Protein AF-A0A0F6SGL2-F1 (afdb_monomer_lite)

Sequence (193 aa):
MRRGSGSGAFKVVRTYDPALDPDAIPQERWIQFIQERDVALLDGAVFPGEKTTVFHCRPLSQAERRDVRGRAEADRHERAFALCVTRVEHLADEHGGHSTWVRPSEGAKPRPLGDRELEVFSEDDIQHVGQVIVAASFCAPDRPLYVPLLATCRDAMTAAALASQRRRAARTTGSSSSPDASAAAREPAPESR

Structure (mmCIF, N/CA/C/O backbone):
data_AF-A0A0F6SGL2-F1
#
_entry.id   AF-A0A0F6SGL2-F1
#
loop_
_atom_site.group_PDB
_atom_site.id
_atom_site.type_symbol
_atom_site.label_atom_id
_atom_site.label_alt_id
_atom_site.label_comp_id
_atom_site.label_asym_id
_atom_site.label_entity_id
_atom_site.label_seq_id
_atom_site.pdbx_PDB_ins_code
_atom_site.Cartn_x
_atom_site.Cartn_y
_atom_site.Cartn_z
_atom_site.occupancy
_atom_site.B_iso_or_equiv
_atom_site.auth_seq_id
_atom_site.auth_comp_id
_atom_site.auth_asym_id
_atom_site.auth_atom_id
_atom_site.pdbx_PDB_model_num
ATOM 1 N N . MET A 1 1 ? -11.856 -1.781 -8.684 1.00 54.88 1 MET A N 1
ATOM 2 C CA . MET A 1 1 ? -12.044 -2.593 -7.449 1.00 54.88 1 MET A CA 1
ATOM 3 C C . MET A 1 1 ? -13.517 -2.958 -7.189 1.00 54.88 1 MET A C 1
ATOM 5 O O . MET A 1 1 ? -14.218 -2.272 -6.446 1.00 54.88 1 MET A O 1
ATOM 9 N N . ARG A 1 2 ? -14.026 -4.039 -7.798 1.00 49.78 2 ARG A N 1
ATOM 10 C CA . ARG A 1 2 ? -15.385 -4.532 -7.505 1.00 49.78 2 ARG A CA 1
ATOM 11 C C . ARG A 1 2 ? -15.404 -5.147 -6.104 1.00 49.78 2 ARG A C 1
ATOM 13 O O . ARG A 1 2 ? -14.801 -6.192 -5.884 1.00 49.78 2 ARG A O 1
ATOM 20 N N . ARG A 1 3 ? -16.073 -4.502 -5.144 1.00 52.97 3 ARG A N 1
ATOM 21 C CA . ARG A 1 3 ? -16.263 -5.078 -3.806 1.00 52.97 3 ARG A CA 1
ATOM 22 C C . ARG A 1 3 ? -17.244 -6.241 -3.905 1.00 52.97 3 ARG A C 1
ATOM 24 O O . ARG A 1 3 ? -18.451 -6.024 -3.948 1.00 52.97 3 ARG A O 1
ATOM 31 N N . GLY A 1 4 ? -16.724 -7.466 -3.942 1.00 45.38 4 GLY A N 1
ATOM 32 C CA . GLY A 1 4 ? -17.524 -8.651 -3.651 1.00 45.38 4 GLY A CA 1
ATOM 33 C C . GLY A 1 4 ? -18.157 -8.490 -2.269 1.00 45.38 4 GLY A C 1
ATOM 34 O O . GLY A 1 4 ? -17.488 -8.099 -1.310 1.00 45.38 4 GLY A O 1
ATOM 35 N N . SER A 1 5 ? -19.464 -8.713 -2.177 1.00 45.91 5 SER A N 1
ATOM 36 C CA . SER A 1 5 ? -20.229 -8.658 -0.934 1.00 45.91 5 SER A CA 1
ATOM 37 C C . SER A 1 5 ? -19.779 -9.786 0.000 1.00 45.91 5 SER A C 1
ATOM 39 O O . SER A 1 5 ? -20.318 -10.886 -0.032 1.00 45.91 5 SER A O 1
ATOM 41 N N . GLY A 1 6 ? -18.751 -9.534 0.802 1.00 47.72 6 GLY A N 1
ATOM 42 C CA . GLY A 1 6 ? -18.248 -10.485 1.789 1.00 47.72 6 GLY A CA 1
ATOM 43 C C . GLY A 1 6 ? -16.751 -10.311 1.994 1.00 47.72 6 GLY A C 1
ATOM 44 O O . GLY A 1 6 ? -15.990 -10.280 1.038 1.00 47.72 6 GLY A O 1
ATOM 45 N N . SER A 1 7 ? -16.326 -10.172 3.249 1.00 54.84 7 SER A N 1
ATOM 46 C CA . SER A 1 7 ? -14.943 -9.961 3.718 1.00 54.84 7 SER A CA 1
ATOM 47 C C . SER A 1 7 ? -14.339 -8.558 3.544 1.00 54.84 7 SER A C 1
ATOM 49 O O . SER A 1 7 ? -13.671 -8.092 4.463 1.00 54.84 7 SER A O 1
ATOM 51 N N . GLY A 1 8 ? -14.576 -7.835 2.447 1.00 78.12 8 GLY A N 1
ATOM 52 C CA . GLY A 1 8 ? -14.033 -6.477 2.263 1.00 78.12 8 GLY A CA 1
ATOM 53 C C . GLY A 1 8 ? -12.498 -6.379 2.213 1.00 78.12 8 GLY A C 1
ATOM 54 O O . GLY A 1 8 ? -11.988 -5.280 2.018 1.00 78.12 8 GLY A O 1
ATOM 55 N N . ALA A 1 9 ? -11.765 -7.484 2.372 1.00 90.88 9 ALA A N 1
ATOM 56 C CA . ALA A 1 9 ? -10.316 -7.532 2.253 1.00 90.88 9 ALA A CA 1
ATOM 57 C C . ALA A 1 9 ? -9.857 -7.255 0.815 1.00 90.88 9 ALA A C 1
ATOM 59 O O . ALA A 1 9 ? -10.591 -7.485 -0.147 1.00 90.88 9 ALA A O 1
ATOM 60 N N . PHE A 1 10 ? -8.634 -6.754 0.674 1.00 93.69 10 PHE A N 1
ATOM 61 C CA . PHE A 1 10 ? -8.046 -6.413 -0.614 1.00 93.69 10 PHE A CA 1
ATOM 62 C C . PHE A 1 10 ? -6.530 -6.508 -0.602 1.00 93.69 10 PHE A C 1
ATOM 64 O O . PHE A 1 10 ? -5.908 -6.534 0.458 1.00 93.69 10 PHE A O 1
ATOM 71 N N . LYS A 1 11 ? -5.947 -6.579 -1.797 1.00 95.75 11 LYS A N 1
ATOM 72 C CA . LYS A 1 11 ? -4.503 -6.662 -1.997 1.00 95.75 11 LYS A CA 1
ATOM 73 C C . LYS A 1 11 ? -3.960 -5.311 -2.442 1.00 95.75 11 LYS A C 1
ATOM 75 O O . LYS A 1 11 ? -4.633 -4.590 -3.174 1.00 95.75 11 LYS A O 1
ATOM 80 N N . VAL A 1 12 ? -2.750 -4.990 -2.009 1.00 96.38 12 VAL A N 1
ATOM 81 C CA . VAL A 1 12 ? -2.012 -3.797 -2.420 1.00 96.38 12 VAL A CA 1
ATOM 82 C C . VAL A 1 12 ? -0.604 -4.218 -2.815 1.00 96.38 12 VAL A C 1
ATOM 84 O O . VAL A 1 12 ? 0.044 -4.964 -2.089 1.00 96.38 12 VAL A O 1
ATOM 87 N N . VAL A 1 13 ? -0.140 -3.722 -3.957 1.00 95.75 13 VAL A N 1
ATOM 88 C CA . VAL A 1 13 ? 1.265 -3.757 -4.380 1.00 95.75 13 VAL A CA 1
ATOM 89 C C . VAL A 1 13 ? 1.706 -2.308 -4.540 1.00 95.75 13 VAL A C 1
ATOM 91 O O . VAL A 1 13 ? 0.918 -1.463 -4.988 1.00 95.75 13 VAL A O 1
ATOM 94 N N . ARG A 1 14 ? 2.942 -1.990 -4.152 1.00 93.44 14 ARG A N 1
ATOM 95 C CA . ARG A 1 14 ? 3.477 -0.641 -4.355 1.00 93.44 14 ARG A CA 1
ATOM 96 C C . ARG A 1 14 ? 3.567 -0.343 -5.850 1.00 93.44 14 ARG A C 1
ATOM 98 O O . ARG A 1 14 ? 4.075 -1.143 -6.622 1.00 93.44 14 ARG A O 1
ATOM 105 N N . THR A 1 15 ? 3.165 0.862 -6.250 1.00 90.19 15 THR A N 1
ATOM 106 C CA . THR A 1 15 ? 3.364 1.383 -7.620 1.00 90.19 15 THR A CA 1
ATOM 107 C C . THR A 1 15 ? 4.829 1.392 -8.066 1.00 90.19 15 THR A C 1
ATOM 109 O O . THR A 1 15 ? 5.100 1.545 -9.240 1.00 90.19 15 THR A O 1
ATOM 112 N N . TYR A 1 16 ? 5.786 1.275 -7.157 1.00 86.44 16 TYR A N 1
ATOM 113 C CA . TYR A 1 16 ? 7.218 1.256 -7.458 1.00 86.44 16 TYR A CA 1
ATOM 114 C C . TYR A 1 16 ? 7.881 0.066 -6.763 1.00 86.44 16 TYR A C 1
ATOM 116 O O . TYR A 1 16 ? 9.004 0.164 -6.278 1.00 86.44 16 TYR A O 1
ATOM 124 N N . ASP A 1 17 ? 7.152 -1.048 -6.657 1.00 91.81 17 ASP A N 1
ATOM 125 C CA . ASP A 1 17 ? 7.733 -2.286 -6.159 1.00 91.81 17 ASP A CA 1
ATOM 126 C C . ASP A 1 17 ? 8.954 -2.663 -7.025 1.00 91.81 17 ASP A C 1
ATOM 128 O O . ASP A 1 17 ? 8.841 -2.668 -8.253 1.00 91.81 17 ASP A O 1
ATOM 132 N N . PRO A 1 18 ? 10.123 -2.934 -6.417 1.00 89.19 18 PRO A N 1
ATOM 133 C CA . PRO A 1 18 ? 11.367 -3.155 -7.154 1.00 89.19 18 PRO A CA 1
ATOM 134 C C . PRO A 1 18 ? 11.331 -4.399 -8.051 1.00 89.19 18 PRO A C 1
ATOM 136 O O . PRO A 1 18 ? 12.114 -4.479 -8.996 1.00 89.19 18 PRO A O 1
ATOM 139 N N . ALA A 1 19 ? 10.422 -5.344 -7.792 1.00 91.81 19 ALA A N 1
ATOM 140 C CA . ALA A 1 19 ? 10.237 -6.523 -8.627 1.00 91.81 19 ALA A CA 1
ATOM 141 C C . ALA A 1 19 ? 9.479 -6.217 -9.929 1.00 91.81 19 ALA A C 1
ATOM 143 O O . ALA A 1 19 ? 9.498 -7.038 -10.845 1.00 91.81 19 ALA A O 1
ATOM 144 N N . LEU A 1 20 ? 8.796 -5.069 -10.031 1.00 92.50 20 LEU A N 1
ATOM 145 C CA . LEU A 1 20 ? 8.048 -4.698 -11.230 1.00 92.50 20 LEU A CA 1
ATOM 146 C C . LEU A 1 20 ? 8.979 -4.210 -12.337 1.00 92.50 20 LEU A C 1
ATOM 148 O O . LEU A 1 20 ? 9.811 -3.327 -12.129 1.00 92.50 20 LEU A O 1
ATOM 152 N N . ASP A 1 21 ? 8.765 -4.734 -13.540 1.00 91.31 21 ASP A N 1
ATOM 153 C CA . ASP A 1 21 ? 9.348 -4.209 -14.764 1.00 91.31 21 ASP A CA 1
ATOM 154 C C . ASP A 1 21 ? 8.388 -3.170 -15.375 1.00 91.31 21 ASP A C 1
ATOM 156 O O . ASP A 1 21 ? 7.405 -3.547 -16.022 1.00 91.31 21 ASP A O 1
ATOM 160 N N . PRO A 1 22 ? 8.630 -1.856 -15.189 1.00 85.00 22 PRO A N 1
ATOM 161 C CA . PRO A 1 22 ? 7.737 -0.827 -15.712 1.00 85.00 22 PRO A CA 1
ATOM 162 C C . PRO A 1 22 ? 7.699 -0.811 -17.244 1.00 85.00 22 PRO A C 1
ATOM 164 O O . PRO A 1 22 ? 6.713 -0.355 -17.815 1.00 85.00 22 PRO A O 1
ATOM 167 N N . ASP A 1 23 ? 8.738 -1.323 -17.915 1.00 86.56 23 ASP A N 1
ATOM 168 C CA . ASP A 1 23 ? 8.782 -1.399 -19.376 1.00 86.56 23 ASP A CA 1
ATOM 169 C C . ASP A 1 23 ? 7.913 -2.544 -19.921 1.00 86.56 23 ASP A C 1
ATOM 171 O O . ASP A 1 23 ? 7.523 -2.522 -21.090 1.00 86.56 23 ASP A O 1
ATOM 175 N N . ALA A 1 24 ? 7.585 -3.529 -19.080 1.00 89.81 24 ALA A N 1
ATOM 176 C CA . ALA A 1 24 ? 6.708 -4.643 -19.424 1.00 89.81 24 ALA A CA 1
ATOM 177 C C . ALA A 1 24 ? 5.212 -4.308 -19.263 1.00 89.81 24 ALA A C 1
ATOM 179 O O . ALA A 1 24 ? 4.362 -5.106 -19.668 1.00 89.81 24 ALA A O 1
ATOM 180 N N . ILE A 1 25 ? 4.867 -3.147 -18.690 1.00 90.06 25 ILE A N 1
ATOM 181 C CA . ILE A 1 25 ? 3.476 -2.740 -18.449 1.00 90.06 25 ILE A CA 1
ATOM 182 C C . ILE A 1 25 ? 3.051 -1.712 -19.499 1.00 90.06 25 ILE A C 1
ATOM 184 O O . ILE A 1 25 ? 3.550 -0.586 -19.484 1.00 90.06 25 ILE A O 1
ATOM 188 N N . PRO A 1 26 ? 2.081 -2.035 -20.376 1.00 92.31 26 PRO A N 1
ATOM 189 C CA . PRO A 1 26 ? 1.481 -1.040 -21.257 1.00 92.31 26 PRO A CA 1
ATOM 190 C C . PRO A 1 26 ? 0.936 0.149 -20.460 1.00 92.31 26 PRO A C 1
ATOM 192 O O . PRO A 1 26 ? 0.344 -0.032 -19.392 1.00 92.31 26 PRO A O 1
ATOM 195 N N . GLN A 1 27 ? 1.095 1.365 -20.985 1.00 88.69 27 GLN A N 1
ATOM 196 C CA . GLN A 1 27 ? 0.721 2.594 -20.280 1.00 88.69 27 GLN A CA 1
ATOM 197 C C . GLN A 1 27 ? -0.752 2.590 -19.842 1.00 88.69 27 GLN A C 1
ATOM 199 O O . GLN A 1 27 ? -1.073 3.029 -18.738 1.00 88.69 27 GLN A O 1
ATOM 204 N N . GLU A 1 28 ? -1.650 2.054 -20.667 1.00 92.75 28 GLU A N 1
ATOM 205 C CA . GLU A 1 28 ? -3.078 1.939 -20.368 1.00 92.75 28 GLU A CA 1
ATOM 206 C C . GLU A 1 28 ? -3.320 1.021 -19.166 1.00 92.75 28 GLU A C 1
ATOM 208 O O . GLU A 1 28 ? -4.084 1.364 -18.261 1.00 92.75 28 GLU A O 1
ATOM 213 N N . ARG A 1 29 ? -2.613 -0.116 -19.115 1.00 92.75 29 ARG A N 1
ATOM 214 C CA . ARG A 1 29 ? -2.687 -1.081 -18.009 1.00 92.75 29 ARG A CA 1
ATOM 215 C C . ARG A 1 29 ? -2.110 -0.485 -16.726 1.00 92.75 29 ARG A C 1
ATOM 217 O O . ARG A 1 29 ? -2.660 -0.710 -15.652 1.00 92.75 29 ARG A O 1
ATOM 224 N N . TRP A 1 30 ? -1.062 0.330 -16.835 1.00 89.88 30 TRP A N 1
ATOM 225 C CA . TRP A 1 30 ? -0.484 1.057 -15.704 1.00 89.88 30 TRP A CA 1
ATOM 226 C C . TRP A 1 30 ? -1.442 2.101 -15.124 1.00 89.88 30 TRP A C 1
ATOM 228 O O . TRP A 1 30 ? -1.655 2.152 -13.912 1.00 89.88 30 TRP A O 1
ATOM 238 N N . ILE A 1 31 ? -2.069 2.907 -15.985 1.00 88.94 31 ILE A N 1
ATOM 239 C CA . ILE A 1 31 ? -3.091 3.882 -15.578 1.00 88.94 31 ILE A CA 1
ATOM 240 C C . ILE A 1 31 ? -4.251 3.159 -14.891 1.00 88.94 31 ILE A C 1
ATOM 242 O O . ILE A 1 31 ? -4.678 3.573 -13.810 1.00 88.94 31 ILE A O 1
ATOM 246 N N . GLN A 1 32 ? -4.717 2.052 -15.476 1.00 89.69 32 GLN A N 1
ATOM 247 C CA . GLN A 1 32 ? -5.782 1.244 -14.897 1.00 89.69 32 GLN A CA 1
ATOM 248 C C . GLN A 1 32 ? -5.372 0.664 -13.537 1.00 89.69 32 GLN A C 1
ATOM 250 O O . GLN A 1 32 ? -6.149 0.733 -12.588 1.00 89.69 32 GLN A O 1
ATOM 255 N N . PHE A 1 33 ? -4.138 0.175 -13.392 1.00 90.81 33 PHE A N 1
ATOM 256 C CA . PHE A 1 33 ? -3.617 -0.294 -12.110 1.00 90.81 33 PHE A CA 1
ATOM 257 C C . PHE A 1 33 ? -3.616 0.814 -11.051 1.00 90.81 33 PHE A C 1
ATOM 259 O O . PHE A 1 33 ? -4.087 0.593 -9.938 1.00 90.81 33 PHE A O 1
ATOM 266 N N . ILE A 1 34 ? -3.151 2.021 -11.378 1.00 87.38 34 ILE A N 1
ATOM 267 C CA . ILE A 1 34 ? -3.129 3.145 -10.428 1.00 87.38 34 ILE A CA 1
ATOM 268 C C . ILE A 1 34 ? -4.547 3.519 -9.969 1.00 87.38 34 ILE A C 1
ATOM 270 O O . ILE A 1 34 ? -4.754 3.801 -8.786 1.00 87.38 34 ILE A O 1
ATOM 274 N N . GLN A 1 35 ? -5.515 3.509 -10.889 1.00 84.81 35 GLN A N 1
ATOM 275 C CA . GLN A 1 35 ? -6.909 3.878 -10.624 1.00 84.81 35 GLN A CA 1
ATOM 276 C C . GLN A 1 35 ? -7.682 2.786 -9.8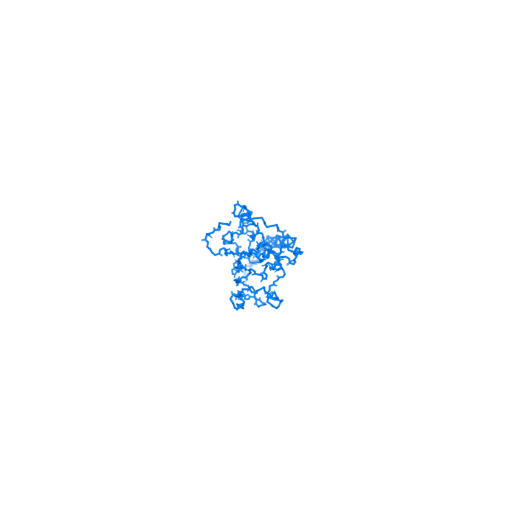77 1.00 84.81 35 GLN A C 1
ATOM 278 O O . GLN A 1 35 ? -8.469 3.064 -8.976 1.00 84.81 35 GLN A O 1
ATOM 283 N N . GLU A 1 36 ? -7.490 1.526 -10.254 1.00 87.06 36 GLU A N 1
ATOM 284 C CA . GLU A 1 36 ? -8.284 0.422 -9.722 1.00 87.06 36 GLU A CA 1
ATOM 285 C C . GLU A 1 36 ? -7.621 -0.303 -8.559 1.00 87.06 36 GLU A C 1
ATOM 287 O O . GLU A 1 36 ? -8.321 -0.986 -7.805 1.00 87.06 36 GLU A O 1
ATOM 292 N N . ARG A 1 37 ? -6.296 -0.159 -8.429 1.00 89.31 37 ARG A N 1
ATOM 293 C CA . ARG A 1 37 ? -5.426 -0.904 -7.509 1.00 89.31 37 ARG A CA 1
ATOM 294 C C . ARG A 1 37 ? -5.633 -2.416 -7.594 1.00 89.31 37 ARG A C 1
ATOM 296 O O . ARG A 1 37 ? -5.501 -3.125 -6.600 1.00 89.31 37 ARG A O 1
ATOM 303 N N . ASP A 1 38 ? -5.964 -2.905 -8.787 1.00 90.88 38 ASP A N 1
ATOM 304 C CA . ASP A 1 38 ? -6.129 -4.329 -9.051 1.00 90.88 38 ASP A CA 1
ATOM 305 C C . ASP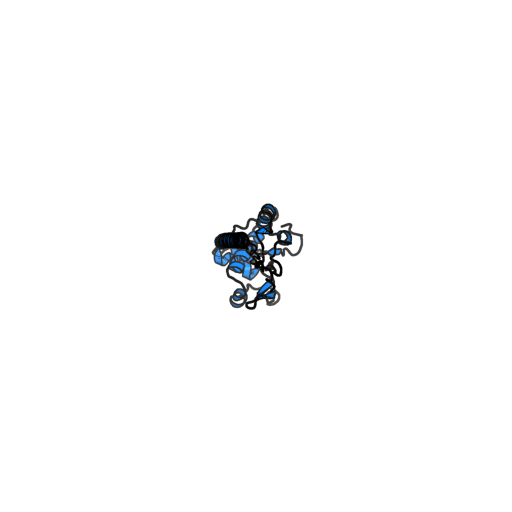 A 1 38 ? -4.776 -4.966 -9.372 1.00 90.88 38 ASP A C 1
ATOM 307 O O . ASP A 1 38 ? -4.182 -4.714 -10.417 1.00 90.88 38 ASP A O 1
ATOM 311 N N . VAL A 1 39 ? -4.292 -5.804 -8.458 1.00 93.00 39 VAL A N 1
ATOM 312 C CA . VAL A 1 39 ? -2.990 -6.470 -8.575 1.00 93.00 39 VAL A CA 1
ATOM 313 C C . VAL A 1 39 ? -2.913 -7.435 -9.762 1.00 93.00 39 VAL A C 1
ATOM 315 O O . VAL A 1 39 ? -1.819 -7.654 -10.266 1.00 93.00 39 VAL A O 1
ATOM 318 N N . ALA A 1 40 ? -4.042 -7.949 -10.269 1.00 92.62 40 ALA A N 1
ATOM 319 C CA . ALA A 1 40 ? -4.056 -8.798 -11.467 1.00 92.62 40 ALA A CA 1
ATOM 320 C C . ALA A 1 40 ? -3.614 -8.032 -12.731 1.00 92.62 40 ALA A C 1
ATOM 322 O O . ALA A 1 40 ? -3.152 -8.604 -13.721 1.00 92.62 40 ALA A O 1
ATOM 323 N N . LEU A 1 41 ? -3.688 -6.696 -12.709 1.00 91.31 41 LEU A N 1
ATOM 324 C CA . LEU A 1 41 ? -3.164 -5.852 -13.783 1.00 91.31 41 LEU A CA 1
ATOM 325 C C . LEU A 1 41 ? -1.628 -5.811 -13.815 1.00 91.31 41 LEU A C 1
ATOM 327 O O . LEU A 1 41 ? -1.073 -5.239 -14.746 1.00 91.31 41 LEU A O 1
ATOM 331 N N . LEU A 1 42 ? -0.942 -6.432 -12.856 1.00 93.00 42 LEU A N 1
ATOM 332 C CA . LEU A 1 42 ? 0.517 -6.548 -12.837 1.00 93.00 42 LEU A CA 1
ATOM 333 C C . LEU A 1 42 ? 1.011 -7.925 -13.308 1.00 93.00 42 LEU A C 1
ATOM 335 O O . LEU A 1 42 ? 2.217 -8.134 -13.430 1.00 93.00 42 LEU A O 1
ATOM 339 N N . ASP A 1 43 ? 0.105 -8.859 -13.615 1.00 89.50 43 ASP A N 1
ATOM 340 C CA . ASP A 1 43 ? 0.476 -10.200 -14.069 1.00 89.50 43 ASP A CA 1
ATOM 341 C C . ASP A 1 43 ? 1.333 -10.136 -15.342 1.00 89.50 43 ASP A C 1
ATOM 343 O O . ASP A 1 43 ? 0.934 -9.532 -16.349 1.00 89.50 43 ASP A O 1
ATOM 347 N N . GLY A 1 44 ? 2.501 -10.783 -15.284 1.00 88.50 44 GLY A N 1
ATOM 348 C CA . GLY A 1 44 ? 3.488 -10.834 -16.367 1.00 88.50 44 GLY A CA 1
ATOM 349 C C . GLY A 1 44 ? 4.453 -9.646 -16.423 1.00 88.50 44 GLY A C 1
ATOM 350 O O . GLY A 1 44 ? 5.337 -9.646 -17.272 1.00 88.50 44 GLY A O 1
ATOM 351 N N . ALA A 1 45 ? 4.318 -8.667 -15.527 1.00 91.88 45 ALA A N 1
ATOM 352 C CA . ALA A 1 45 ? 5.160 -7.474 -15.485 1.00 91.88 45 ALA A CA 1
ATOM 353 C C . ALA A 1 45 ? 6.170 -7.467 -14.331 1.00 91.88 45 ALA A C 1
ATOM 355 O O . ALA A 1 45 ? 6.504 -6.425 -13.771 1.00 91.88 45 ALA A O 1
ATOM 356 N N . VAL A 1 46 ? 6.623 -8.654 -13.946 1.00 92.81 46 VAL A N 1
ATOM 357 C CA . VAL A 1 46 ? 7.605 -8.861 -12.883 1.00 92.81 46 VAL A CA 1
ATOM 358 C C . VAL A 1 46 ? 8.917 -9.279 -13.537 1.00 92.81 46 VAL A C 1
ATOM 360 O O . VAL A 1 46 ? 8.901 -10.076 -14.480 1.00 92.81 46 VAL A O 1
ATOM 363 N N . PHE A 1 47 ? 10.047 -8.752 -13.063 1.00 89.38 47 PHE A N 1
ATOM 364 C CA . PHE A 1 47 ? 11.360 -9.176 -13.545 1.00 89.38 47 PHE A CA 1
ATOM 365 C C . PHE A 1 47 ? 11.533 -10.701 -13.384 1.00 89.38 47 PHE A C 1
ATOM 367 O O . PHE A 1 47 ? 11.051 -11.281 -12.407 1.00 89.38 47 PHE A O 1
ATOM 374 N N . PRO A 1 48 ? 12.215 -11.389 -14.321 1.00 90.31 48 PRO A N 1
ATOM 375 C CA . PRO A 1 48 ? 12.399 -12.834 -14.233 1.00 90.31 48 PRO A CA 1
ATOM 376 C C . PRO A 1 48 ? 13.061 -13.262 -12.917 1.00 90.31 48 PRO A C 1
ATOM 378 O O . PRO A 1 48 ? 14.165 -12.823 -12.609 1.00 90.31 48 PRO A O 1
ATOM 381 N N . GLY A 1 49 ? 12.399 -14.151 -12.171 1.00 89.75 49 GLY A N 1
ATOM 382 C CA . GLY A 1 49 ? 12.883 -14.666 -10.883 1.00 89.75 49 GLY A CA 1
ATOM 383 C C . GLY A 1 49 ? 12.463 -13.846 -9.659 1.00 89.75 49 GLY A C 1
ATOM 384 O O . GLY A 1 49 ? 12.556 -14.359 -8.547 1.00 89.75 49 GLY A O 1
ATOM 385 N N . GLU A 1 50 ? 11.937 -12.638 -9.858 1.00 92.19 50 GLU A N 1
ATOM 386 C CA . GLU A 1 50 ? 11.496 -11.753 -8.780 1.00 92.19 50 GLU A CA 1
ATOM 387 C C . GLU A 1 50 ? 10.041 -12.018 -8.367 1.00 92.19 50 GLU A C 1
ATOM 389 O O . GLU A 1 50 ? 9.260 -12.660 -9.080 1.00 92.19 50 GLU A O 1
ATOM 394 N N . LYS A 1 51 ? 9.658 -11.506 -7.192 1.00 93.38 51 LYS A N 1
ATOM 395 C CA . LYS A 1 51 ? 8.278 -11.542 -6.691 1.00 93.38 51 LYS A CA 1
ATOM 396 C C . LYS A 1 51 ? 7.902 -10.207 -6.066 1.00 93.38 51 LYS A C 1
ATOM 398 O O . LYS A 1 51 ? 8.599 -9.714 -5.187 1.00 93.38 51 LYS A O 1
ATOM 403 N N . THR A 1 52 ? 6.766 -9.653 -6.482 1.00 95.38 52 THR A N 1
ATOM 404 C CA . THR A 1 52 ? 6.231 -8.408 -5.914 1.00 95.38 52 THR A CA 1
ATOM 405 C C . THR A 1 52 ? 5.789 -8.612 -4.476 1.00 95.38 52 THR A C 1
ATOM 407 O O . THR A 1 52 ? 5.124 -9.609 -4.182 1.00 95.38 52 THR A O 1
ATOM 410 N N . THR A 1 53 ? 6.055 -7.637 -3.610 1.00 96.62 53 THR A N 1
ATOM 411 C CA . THR A 1 53 ? 5.540 -7.663 -2.239 1.00 96.62 53 THR A CA 1
ATOM 412 C C . THR A 1 53 ? 4.039 -7.369 -2.254 1.00 96.62 53 THR A C 1
ATOM 414 O O . THR A 1 53 ? 3.601 -6.316 -2.725 1.00 96.62 53 THR A O 1
ATOM 417 N N . VAL A 1 54 ? 3.230 -8.299 -1.738 1.00 97.56 54 VAL A N 1
ATOM 418 C CA . VAL A 1 54 ? 1.762 -8.189 -1.749 1.00 97.56 54 VAL A CA 1
ATOM 419 C C . VAL A 1 54 ? 1.234 -8.009 -0.332 1.00 97.56 54 VAL A C 1
ATOM 421 O O . VAL A 1 54 ? 1.287 -8.918 0.494 1.00 97.56 54 VAL A O 1
ATOM 424 N N . PHE A 1 55 ? 0.645 -6.849 -0.061 1.00 97.94 55 PHE A N 1
ATOM 425 C CA . PHE A 1 55 ? 0.024 -6.527 1.219 1.00 97.94 55 PHE A CA 1
ATOM 426 C C . PHE A 1 55 ? -1.453 -6.913 1.199 1.00 97.94 55 PHE A C 1
ATOM 428 O O . PHE A 1 55 ? -2.231 -6.420 0.383 1.00 97.94 55 PHE A O 1
ATOM 435 N N . HIS A 1 56 ? -1.859 -7.781 2.120 1.00 97.00 56 HIS A N 1
ATOM 436 C CA . HIS A 1 56 ? -3.253 -8.144 2.343 1.00 97.00 56 HIS A CA 1
ATOM 437 C C . HIS A 1 56 ? -3.841 -7.253 3.431 1.00 97.00 56 HIS A C 1
ATOM 439 O O . HIS A 1 56 ? -3.479 -7.331 4.613 1.00 97.00 56 HIS A O 1
ATOM 445 N N . CYS A 1 57 ? -4.793 -6.428 3.028 1.00 96.12 57 CYS A N 1
ATOM 446 C CA . CYS A 1 57 ? -5.368 -5.375 3.840 1.00 96.12 57 CYS A CA 1
ATOM 447 C C . CYS A 1 57 ? -6.871 -5.581 4.024 1.00 96.12 57 CYS A C 1
ATOM 449 O O . CYS A 1 57 ? -7.537 -6.273 3.254 1.00 96.12 57 CYS A O 1
ATOM 451 N N . ARG A 1 58 ? -7.425 -4.913 5.031 1.00 94.62 58 ARG A N 1
ATOM 452 C CA . ARG A 1 58 ? -8.870 -4.718 5.196 1.00 94.62 58 ARG A CA 1
ATOM 453 C C . ARG A 1 58 ? -9.198 -3.226 5.269 1.00 94.62 58 ARG A C 1
ATOM 455 O O . ARG A 1 58 ? -8.321 -2.426 5.579 1.00 94.62 58 ARG A O 1
ATOM 462 N N . PRO A 1 59 ? -10.447 -2.816 5.022 1.00 94.00 59 PRO A N 1
ATOM 463 C CA . PRO A 1 59 ? -10.866 -1.448 5.265 1.00 94.00 59 PRO A CA 1
ATOM 464 C C . PRO A 1 59 ? -10.899 -1.147 6.767 1.00 94.00 59 PRO A C 1
ATOM 466 O O . PRO A 1 59 ? -11.157 -2.023 7.601 1.00 94.00 59 PRO A O 1
ATOM 469 N N . LEU A 1 60 ? -10.722 0.132 7.09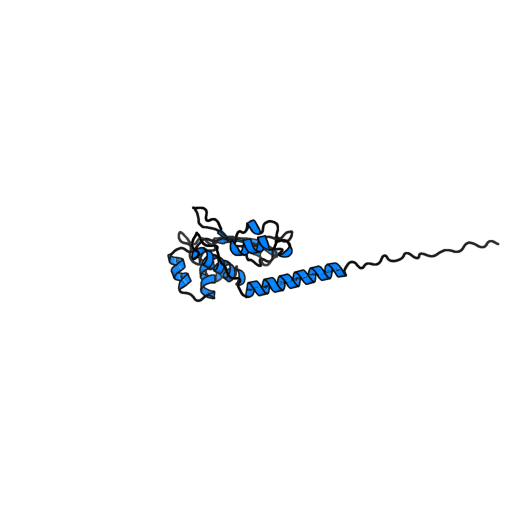2 1.00 94.56 60 LEU A N 1
ATOM 470 C CA . LEU A 1 60 ? -10.948 0.670 8.428 1.00 94.56 60 LEU A CA 1
ATOM 471 C C . LEU A 1 60 ? -12.436 0.549 8.784 1.00 94.56 60 LEU A C 1
ATOM 473 O O . LEU A 1 60 ? -13.320 0.972 8.020 1.00 94.56 60 LEU A O 1
ATOM 477 N N . SER A 1 61 ? -12.705 0.033 9.980 1.00 93.50 61 SER A N 1
ATOM 478 C CA . SER A 1 61 ? -14.010 0.093 10.638 1.00 93.50 61 SER A CA 1
ATOM 479 C C . SER A 1 61 ? -14.400 1.538 10.965 1.00 93.50 61 SER A C 1
ATOM 481 O O . SER A 1 61 ? -13.585 2.459 10.908 1.00 93.50 61 SER A O 1
ATOM 483 N N . GLN A 1 62 ? -15.657 1.767 11.348 1.00 93.25 62 GLN A N 1
ATOM 484 C CA . GLN A 1 62 ? -16.124 3.116 11.677 1.00 93.25 62 GLN A CA 1
ATOM 485 C C . GLN A 1 62 ? -15.353 3.746 12.851 1.00 93.25 62 GLN A C 1
ATOM 487 O O . GLN A 1 62 ? -15.056 4.939 12.805 1.00 93.25 62 GLN A O 1
ATOM 492 N N . ALA A 1 63 ? -15.020 2.963 13.882 1.00 93.06 63 ALA A N 1
ATOM 493 C CA . ALA A 1 63 ? -14.245 3.443 15.026 1.00 93.06 63 ALA A CA 1
ATOM 494 C C . ALA A 1 63 ? -12.811 3.812 14.614 1.00 93.06 63 ALA A C 1
ATOM 496 O O . ALA A 1 63 ? -12.338 4.902 14.923 1.00 93.06 63 ALA A O 1
ATOM 497 N N . GLU A 1 64 ? -12.162 2.956 13.826 1.00 95.62 64 GLU A N 1
ATOM 498 C CA . GLU A 1 64 ? -10.807 3.190 13.315 1.00 95.62 64 GLU A CA 1
ATOM 499 C C . GLU A 1 64 ? -10.745 4.397 12.372 1.00 95.62 64 GLU A C 1
ATOM 501 O O . GLU A 1 64 ? -9.808 5.186 12.434 1.00 95.62 64 GLU A O 1
ATOM 506 N N . ARG A 1 65 ? -11.777 4.617 11.546 1.00 95.62 65 ARG A N 1
ATOM 507 C CA . ARG A 1 65 ? -11.878 5.827 10.711 1.00 95.62 65 ARG A CA 1
ATOM 508 C C . ARG A 1 65 ? -11.894 7.107 11.543 1.00 95.62 65 ARG A C 1
ATOM 510 O O . ARG A 1 65 ? -11.363 8.116 11.086 1.00 95.62 65 ARG A O 1
ATOM 517 N N . ARG A 1 66 ? -12.520 7.096 12.726 1.00 95.38 66 ARG A N 1
ATOM 518 C CA . ARG A 1 66 ? -12.527 8.260 13.628 1.00 95.38 66 ARG A CA 1
ATOM 519 C C . ARG A 1 66 ? -11.132 8.517 14.202 1.00 95.38 66 ARG A C 1
ATOM 521 O O . ARG A 1 66 ? -10.702 9.663 14.173 1.00 95.38 66 ARG A O 1
ATOM 528 N N . ASP A 1 67 ? -10.429 7.467 14.635 1.00 94.69 67 ASP A N 1
ATOM 529 C CA . ASP A 1 67 ? -9.043 7.552 15.136 1.00 94.69 67 ASP A CA 1
ATOM 530 C C . ASP A 1 67 ? -8.083 8.083 14.059 1.00 94.69 67 ASP A C 1
ATOM 532 O O . ASP A 1 67 ? -7.357 9.047 14.277 1.00 94.69 67 ASP A O 1
ATOM 536 N N . VAL A 1 68 ? -8.148 7.529 12.847 1.00 96.06 68 VAL A N 1
ATOM 537 C CA . VAL A 1 68 ? -7.293 7.926 11.716 1.00 96.06 68 VAL A CA 1
ATOM 538 C C . VAL A 1 68 ? -7.572 9.367 11.254 1.00 96.06 68 VAL A C 1
ATOM 540 O O . VAL A 1 68 ? -6.644 10.105 10.928 1.00 96.06 68 VAL A O 1
ATOM 543 N N . ARG A 1 69 ? -8.835 9.821 11.248 1.00 94.12 69 ARG A N 1
ATOM 544 C CA . ARG A 1 69 ? -9.200 11.172 10.775 1.00 94.12 69 ARG A CA 1
ATOM 545 C C . ARG A 1 69 ? -8.626 12.296 11.644 1.00 94.12 69 ARG A C 1
ATOM 547 O O . ARG A 1 69 ? -8.350 13.364 11.110 1.00 94.12 69 ARG A O 1
ATOM 554 N N . GLY A 1 70 ? -8.460 12.066 12.946 1.00 89.25 70 GLY A N 1
ATOM 555 C CA . GLY A 1 70 ? -7.969 13.075 13.890 1.00 89.25 70 GLY A CA 1
ATOM 556 C C . GLY A 1 70 ? -6.467 13.364 13.807 1.00 89.25 70 GLY A C 1
ATOM 557 O O . GLY A 1 70 ? -5.985 14.204 14.559 1.00 89.25 70 GLY A O 1
ATOM 558 N N . ARG A 1 71 ? -5.727 12.670 12.934 1.00 92.50 71 ARG A N 1
ATOM 559 C CA . ARG A 1 71 ? -4.260 12.718 12.868 1.00 92.50 71 ARG A CA 1
ATOM 560 C C . ARG A 1 71 ? -3.739 13.573 11.714 1.00 92.50 71 ARG A C 1
ATOM 562 O O . ARG A 1 71 ? -4.436 13.767 10.706 1.00 92.50 71 ARG A O 1
ATOM 569 N N . ALA A 1 72 ? -2.495 14.035 11.872 1.00 91.81 72 ALA A N 1
ATOM 570 C CA . ALA A 1 72 ? -1.692 14.616 10.799 1.00 91.81 72 ALA A CA 1
ATOM 571 C C . ALA A 1 72 ? -1.508 13.608 9.650 1.00 91.81 72 ALA A C 1
ATOM 573 O O . ALA A 1 72 ? -1.730 12.414 9.827 1.00 91.81 72 ALA A O 1
ATOM 574 N N . GLU A 1 73 ? -1.157 14.079 8.453 1.00 83.06 73 GLU A N 1
ATOM 575 C CA . GLU A 1 73 ? -1.177 13.241 7.246 1.00 83.06 73 GLU A CA 1
ATOM 576 C C . GLU A 1 73 ? -0.210 12.047 7.304 1.00 83.06 73 GLU A C 1
ATOM 578 O O . GLU A 1 73 ? -0.633 10.929 7.017 1.00 83.06 73 GLU A O 1
ATOM 583 N N . ALA A 1 74 ? 1.038 12.249 7.736 1.00 81.44 74 ALA A N 1
ATOM 584 C CA . ALA A 1 74 ? 2.017 11.164 7.871 1.00 81.44 74 ALA A CA 1
ATOM 585 C C . ALA A 1 74 ? 1.565 10.119 8.911 1.00 81.44 74 ALA A C 1
ATOM 587 O O . ALA A 1 74 ? 1.438 8.931 8.600 1.00 81.44 74 ALA A O 1
ATOM 588 N N . ASP A 1 75 ? 1.185 10.582 10.105 1.00 94.31 75 ASP A N 1
ATOM 589 C CA . ASP A 1 75 ? 0.675 9.736 11.193 1.00 94.31 75 ASP A CA 1
ATOM 590 C C . ASP A 1 75 ? -0.612 8.996 10.805 1.00 94.31 75 ASP A C 1
ATOM 592 O O . ASP A 1 75 ? -0.924 7.923 11.322 1.00 94.31 75 ASP A O 1
ATOM 596 N N . ARG A 1 76 ? -1.416 9.579 9.909 1.00 95.69 76 ARG A N 1
ATOM 597 C CA . ARG A 1 76 ? -2.667 8.990 9.428 1.00 95.69 76 ARG A CA 1
ATOM 598 C C . ARG A 1 76 ? -2.404 7.726 8.618 1.00 95.69 76 ARG A C 1
ATOM 600 O O . ARG A 1 76 ? -3.129 6.746 8.802 1.00 95.69 76 ARG A O 1
ATOM 607 N N . HIS A 1 77 ? -1.431 7.758 7.709 1.00 96.31 77 HIS A N 1
ATOM 608 C CA . HIS A 1 77 ? -1.114 6.616 6.851 1.00 96.31 77 HIS A CA 1
ATOM 609 C C . HIS A 1 77 ? -0.475 5.492 7.655 1.00 96.31 77 HIS A C 1
ATOM 611 O O . HIS A 1 77 ? -0.956 4.360 7.585 1.00 96.31 77 HIS A O 1
ATOM 617 N N . GLU A 1 78 ? 0.499 5.821 8.501 1.00 97.00 78 GLU A N 1
ATOM 618 C CA . GLU A 1 78 ? 1.104 4.860 9.420 1.00 97.00 78 GLU A CA 1
ATOM 619 C C . GLU A 1 78 ? 0.050 4.215 10.322 1.00 97.00 78 GLU A C 1
ATOM 621 O O . GLU A 1 78 ? -0.049 2.989 10.407 1.00 97.00 78 GLU A O 1
ATOM 626 N N . ARG A 1 79 ? -0.844 5.019 10.913 1.00 96.94 79 ARG A N 1
ATOM 627 C CA . ARG A 1 79 ? -1.919 4.489 11.754 1.00 96.94 79 ARG A CA 1
ATOM 628 C C . ARG A 1 79 ? -2.852 3.556 10.988 1.00 96.94 79 ARG A C 1
ATOM 630 O O . ARG A 1 79 ? -3.277 2.532 11.526 1.00 96.94 79 ARG A O 1
ATOM 637 N N . ALA A 1 80 ? -3.199 3.897 9.749 1.00 97.25 80 ALA A N 1
ATOM 638 C CA . ALA A 1 80 ? -4.039 3.052 8.910 1.00 97.25 80 ALA A CA 1
ATOM 639 C C . ALA A 1 80 ? -3.342 1.727 8.562 1.00 97.25 80 ALA A C 1
ATOM 641 O O . ALA A 1 80 ? -3.972 0.671 8.669 1.00 97.25 80 ALA A O 1
ATOM 642 N N . PHE A 1 81 ? -2.053 1.776 8.217 1.00 97.62 81 PHE A N 1
ATOM 643 C CA . PHE A 1 81 ? -1.214 0.605 7.977 1.00 97.62 81 PHE A CA 1
ATOM 644 C C . PHE A 1 81 ? -1.197 -0.313 9.204 1.00 97.62 81 PHE A C 1
ATOM 646 O O . PHE A 1 81 ? -1.642 -1.464 9.131 1.00 97.62 81 PHE A O 1
ATOM 653 N N . ALA A 1 82 ? -0.818 0.246 10.357 1.00 96.88 82 ALA A N 1
ATOM 654 C CA . ALA A 1 82 ? -0.734 -0.453 11.630 1.00 96.88 82 ALA A CA 1
ATOM 655 C C . ALA A 1 82 ? -2.062 -1.103 12.029 1.00 96.88 82 ALA A C 1
ATOM 657 O O . ALA A 1 82 ? -2.067 -2.138 12.682 1.00 96.88 82 ALA A O 1
ATOM 658 N N . LEU A 1 83 ? -3.213 -0.543 11.647 1.00 95.69 83 LEU A N 1
ATOM 659 C CA . LEU A 1 83 ? -4.533 -1.106 11.952 1.00 95.69 83 LEU A CA 1
ATOM 660 C C . LEU A 1 83 ? -4.986 -2.191 10.970 1.00 95.69 83 LEU A C 1
ATOM 662 O O . LEU A 1 83 ? -5.694 -3.117 11.374 1.00 95.69 83 LEU A O 1
ATOM 666 N N . CYS A 1 84 ? -4.601 -2.122 9.698 1.00 96.19 84 CYS A N 1
ATOM 667 C CA . CYS A 1 84 ? -5.327 -2.829 8.637 1.00 96.19 84 CYS A CA 1
ATOM 668 C C . CYS A 1 84 ? -4.528 -3.859 7.842 1.00 96.19 84 CYS A C 1
ATOM 670 O O . CYS A 1 84 ? -5.160 -4.690 7.186 1.00 96.19 84 CYS A O 1
ATOM 672 N N . VAL A 1 85 ? -3.195 -3.861 7.904 1.00 96.94 85 VAL A N 1
ATOM 673 C CA . VAL A 1 85 ? -2.399 -4.927 7.277 1.00 96.94 85 VAL A CA 1
ATOM 674 C C . VAL A 1 85 ? -2.553 -6.216 8.084 1.00 96.94 85 VAL A C 1
ATOM 676 O O . VAL A 1 85 ? -2.469 -6.216 9.312 1.00 96.94 85 VAL A O 1
ATOM 679 N N . THR A 1 86 ? -2.854 -7.319 7.404 1.00 95.62 86 THR A N 1
ATOM 680 C CA . THR A 1 86 ? -3.148 -8.621 8.035 1.00 95.62 86 THR A CA 1
ATOM 681 C C . THR A 1 86 ? -2.139 -9.699 7.668 1.00 95.62 86 THR A C 1
ATOM 683 O O . THR A 1 86 ? -1.874 -10.596 8.466 1.00 95.62 86 THR A O 1
ATOM 686 N N . ARG A 1 87 ? -1.569 -9.606 6.469 1.00 96.50 87 ARG A N 1
ATOM 687 C CA . ARG A 1 87 ? -0.575 -10.529 5.929 1.00 96.50 87 ARG A CA 1
ATOM 688 C C . ARG A 1 87 ? 0.205 -9.813 4.836 1.00 96.50 87 ARG A C 1
ATOM 690 O O . ARG A 1 87 ? -0.365 -8.980 4.135 1.00 96.50 87 ARG A O 1
ATOM 697 N N . VAL A 1 88 ? 1.474 -10.152 4.682 1.00 97.69 88 VAL A N 1
ATOM 698 C CA . VAL A 1 88 ? 2.319 -9.692 3.583 1.00 97.69 88 VAL A CA 1
ATOM 699 C C . VAL A 1 88 ? 2.987 -10.908 2.961 1.00 97.69 88 VAL A C 1
ATOM 701 O O . VAL A 1 88 ? 3.604 -11.710 3.659 1.00 97.69 88 VAL A O 1
ATOM 704 N N . GLU A 1 89 ? 2.803 -11.079 1.659 1.00 97.56 89 GLU A N 1
ATOM 705 C CA . GLU A 1 89 ? 3.441 -12.134 0.877 1.00 97.56 89 GLU A CA 1
ATOM 706 C C . GLU A 1 89 ? 4.668 -11.575 0.164 1.00 97.56 89 GLU A C 1
ATOM 708 O O . GLU A 1 89 ? 4.666 -10.425 -0.278 1.00 97.56 89 GLU A O 1
ATOM 713 N N . HIS A 1 90 ? 5.690 -12.419 0.026 1.00 96.31 90 HIS A N 1
ATOM 714 C CA . HIS A 1 90 ? 6.929 -12.112 -0.691 1.00 96.31 90 HIS A CA 1
ATOM 715 C C . HIS A 1 90 ? 7.716 -10.922 -0.133 1.00 96.31 90 HIS A C 1
ATOM 717 O O . HIS A 1 90 ? 8.450 -10.271 -0.873 1.00 96.31 90 HIS A O 1
ATOM 723 N N . LEU A 1 91 ? 7.599 -10.673 1.172 1.00 95.75 91 LEU A N 1
ATOM 724 C CA . LEU A 1 91 ? 8.374 -9.644 1.850 1.00 95.75 91 LEU A CA 1
ATOM 725 C C . LEU A 1 91 ? 9.862 -9.991 1.744 1.00 95.75 91 LEU A C 1
ATOM 727 O O . LEU A 1 91 ? 10.271 -11.060 2.206 1.00 95.75 91 LEU A O 1
ATOM 731 N N . ALA A 1 92 ? 10.634 -9.113 1.107 1.00 90.88 92 ALA A N 1
ATOM 732 C CA . ALA A 1 92 ? 12.072 -9.288 0.956 1.00 90.88 92 ALA A CA 1
ATOM 733 C C . ALA A 1 92 ? 12.751 -9.329 2.332 1.00 90.88 92 ALA A C 1
ATOM 735 O O . ALA A 1 92 ? 12.440 -8.516 3.202 1.00 90.88 92 ALA A O 1
ATOM 736 N N . ASP A 1 93 ? 13.657 -10.283 2.522 1.00 88.81 93 ASP A N 1
ATOM 737 C CA . ASP A 1 93 ? 14.533 -10.326 3.689 1.00 88.81 93 ASP A CA 1
ATOM 738 C C . ASP A 1 93 ? 15.902 -9.692 3.382 1.00 88.81 93 ASP A C 1
ATOM 740 O O . ASP A 1 93 ? 16.254 -9.420 2.231 1.00 88.81 93 ASP A O 1
ATOM 744 N N . GLU A 1 94 ? 16.695 -9.451 4.427 1.00 85.12 94 GLU A N 1
ATOM 745 C CA . GLU A 1 94 ? 18.033 -8.851 4.309 1.00 85.12 94 GLU A CA 1
ATOM 746 C C . GLU A 1 94 ? 19.040 -9.734 3.547 1.00 85.12 94 GLU A C 1
ATOM 748 O O . GLU A 1 94 ? 20.117 -9.273 3.167 1.00 85.12 94 GLU A O 1
ATOM 753 N N . HIS A 1 95 ? 18.713 -11.005 3.314 1.00 86.81 95 HIS A N 1
ATOM 754 C CA . HIS A 1 95 ? 19.560 -11.989 2.646 1.00 86.81 95 HIS A CA 1
ATOM 755 C C . HIS A 1 95 ? 19.127 -12.261 1.196 1.00 86.81 95 HIS A C 1
ATOM 757 O O . HIS A 1 95 ? 19.658 -13.174 0.560 1.00 86.81 95 HIS A O 1
ATOM 763 N N . GLY A 1 96 ? 18.194 -11.468 0.658 1.00 82.81 96 GLY A N 1
ATOM 764 C CA . GLY A 1 96 ? 17.679 -11.618 -0.705 1.00 82.81 96 GLY A CA 1
ATOM 765 C C . GLY A 1 96 ? 16.684 -12.770 -0.876 1.00 82.81 96 GLY A C 1
ATOM 766 O O . GLY A 1 96 ? 16.347 -13.133 -2.001 1.00 82.81 96 GLY A O 1
ATOM 767 N N . GLY A 1 97 ? 16.222 -13.367 0.218 1.00 90.56 97 GLY A N 1
ATOM 768 C CA . GLY A 1 97 ? 15.091 -14.278 0.240 1.00 90.56 97 GLY A CA 1
ATOM 769 C C . GLY A 1 97 ? 13.756 -13.541 0.359 1.00 90.56 97 GLY A C 1
ATOM 770 O O . GLY A 1 97 ? 13.669 -12.314 0.426 1.00 90.56 97 GLY A O 1
ATOM 771 N N . HIS A 1 98 ? 12.681 -14.328 0.368 1.00 93.44 98 HIS A N 1
ATOM 772 C CA . HIS A 1 98 ? 11.322 -13.829 0.528 1.00 93.44 98 HIS A CA 1
ATOM 773 C C . HIS A 1 98 ? 10.611 -14.600 1.630 1.00 93.44 98 HIS A C 1
ATOM 775 O O . HIS A 1 98 ? 10.569 -15.833 1.621 1.00 93.44 98 HIS A O 1
ATOM 781 N N . SER A 1 99 ? 9.959 -13.869 2.522 1.00 95.31 99 SER A N 1
ATOM 782 C CA . SER A 1 99 ? 9.179 -14.429 3.616 1.00 95.31 99 SER A CA 1
ATOM 783 C C . SER A 1 99 ? 7.695 -14.081 3.485 1.00 95.31 99 SER A C 1
ATOM 785 O O . SER A 1 99 ? 7.276 -13.236 2.688 1.00 95.31 99 SER A O 1
ATOM 787 N N . THR A 1 100 ? 6.863 -14.794 4.243 1.00 96.88 100 THR A N 1
ATOM 788 C CA . THR A 1 100 ? 5.472 -14.395 4.470 1.00 96.88 100 THR A CA 1
ATOM 789 C C . THR A 1 100 ? 5.370 -13.878 5.889 1.00 96.88 100 THR A C 1
ATOM 791 O O . THR A 1 100 ? 5.599 -14.626 6.838 1.00 96.88 100 THR A O 1
ATOM 794 N N . TRP A 1 101 ? 4.991 -12.616 6.028 1.00 96.38 101 TRP A N 1
ATOM 795 C CA . TRP A 1 101 ? 4.674 -12.036 7.320 1.00 96.38 101 TRP A CA 1
ATOM 796 C C . TRP A 1 101 ? 3.174 -12.169 7.570 1.00 96.38 101 TRP A C 1
ATOM 798 O O . TRP A 1 101 ? 2.347 -11.857 6.710 1.00 96.38 101 TRP A O 1
ATOM 808 N N . VAL A 1 102 ? 2.798 -12.640 8.753 1.00 95.44 102 VAL A N 1
ATOM 809 C CA . VAL A 1 102 ? 1.401 -12.705 9.186 1.00 95.44 102 VAL A CA 1
ATOM 810 C C . VAL A 1 102 ? 1.280 -11.860 10.433 1.00 95.44 102 VAL A C 1
ATOM 812 O O . VAL A 1 102 ? 2.103 -11.975 11.340 1.00 95.44 102 VAL A O 1
ATOM 815 N N . ARG A 1 103 ? 0.241 -11.025 10.482 1.00 93.88 103 ARG A N 1
ATOM 816 C CA . ARG A 1 103 ? -0.008 -10.182 11.640 1.00 93.88 103 ARG A CA 1
ATOM 817 C C . ARG A 1 103 ? -0.079 -11.040 12.906 1.00 93.88 103 ARG A C 1
ATOM 819 O O . ARG A 1 103 ? -0.918 -11.945 12.950 1.00 93.88 103 ARG A O 1
ATOM 826 N N . PRO A 1 104 ? 0.710 -10.730 13.948 1.00 90.50 104 PRO A N 1
ATOM 827 C CA . PRO A 1 104 ? 0.570 -11.385 15.240 1.00 90.50 104 PRO A CA 1
ATOM 828 C C . PRO A 1 104 ? -0.863 -11.212 15.763 1.00 90.50 104 PRO A C 1
ATOM 830 O O . PRO A 1 104 ? -1.360 -10.093 15.914 1.00 90.50 104 PRO A O 1
ATOM 833 N N . SER A 1 105 ? -1.575 -12.317 15.986 1.00 77.38 105 SER A N 1
ATOM 834 C CA . SER A 1 105 ? -2.950 -12.272 16.483 1.00 77.38 105 SER A CA 1
ATOM 835 C C . SER A 1 105 ? -2.961 -12.110 18.005 1.00 77.38 105 SER A C 1
ATOM 837 O O . SER A 1 105 ? -2.890 -13.097 18.736 1.00 77.38 105 SER A O 1
ATOM 839 N N . GLU A 1 106 ? -3.088 -10.883 18.508 1.00 61.16 106 GLU A N 1
ATOM 840 C CA . GLU A 1 106 ? -3.358 -10.652 19.934 1.00 61.16 106 GLU A CA 1
ATOM 841 C C . GLU A 1 106 ? -4.863 -10.779 20.244 1.00 61.16 106 GLU A C 1
ATOM 843 O O . GLU A 1 106 ? -5.597 -9.796 20.352 1.00 61.16 106 GLU A O 1
ATOM 848 N N . GLY A 1 107 ? -5.346 -12.015 20.391 1.00 67.06 107 GLY A N 1
ATOM 849 C CA . GLY A 1 107 ? -6.707 -12.303 20.859 1.00 67.06 107 GLY A CA 1
ATOM 850 C C . GLY A 1 107 ? -7.834 -11.937 19.879 1.00 67.06 107 GLY A C 1
ATOM 851 O O . GLY A 1 107 ? -7.656 -11.901 18.665 1.00 67.06 107 GLY A O 1
ATOM 852 N N . ALA A 1 108 ? -9.041 -11.706 20.413 1.00 68.81 108 ALA A N 1
ATOM 853 C CA . ALA A 1 108 ? -10.272 -11.568 19.619 1.00 68.81 108 ALA A CA 1
ATOM 854 C C . ALA A 1 108 ? -10.427 -10.220 18.884 1.00 68.81 108 ALA A C 1
ATOM 856 O O . ALA A 1 108 ? -11.338 -10.070 18.068 1.00 68.81 108 ALA A O 1
ATOM 857 N N . LYS A 1 109 ? -9.588 -9.218 19.179 1.00 74.56 109 LYS A N 1
ATOM 858 C CA . LYS A 1 109 ? -9.646 -7.891 18.548 1.00 74.56 109 LYS A CA 1
ATOM 859 C C . LYS A 1 109 ? -8.254 -7.489 18.058 1.00 74.56 109 LYS A C 1
ATOM 861 O O . LYS A 1 109 ? -7.367 -7.352 18.896 1.00 74.56 109 LYS A O 1
ATOM 866 N N . PRO A 1 110 ? -8.062 -7.239 16.748 1.00 75.50 110 PRO A N 1
ATOM 867 C CA . PRO A 1 110 ? -6.772 -6.801 16.236 1.00 75.50 110 PRO A CA 1
ATOM 868 C C . PRO A 1 110 ? -6.400 -5.455 16.862 1.00 75.50 110 PRO A C 1
ATOM 870 O O . PRO A 1 110 ? -7.123 -4.469 16.700 1.00 75.50 110 PRO A O 1
ATOM 873 N N . ARG A 1 111 ? -5.280 -5.413 17.580 1.00 88.88 111 ARG A N 1
ATOM 874 C CA . ARG A 1 111 ? -4.665 -4.167 18.044 1.00 88.88 111 ARG A CA 1
ATOM 875 C C . ARG A 1 111 ? -3.803 -3.565 16.934 1.00 88.88 111 ARG A C 1
ATOM 877 O O . ARG A 1 111 ? -3.315 -4.330 16.098 1.00 88.88 111 ARG A O 1
ATOM 884 N N . PRO A 1 112 ? -3.620 -2.231 16.892 1.00 93.50 112 PRO A N 1
ATOM 885 C CA . PRO A 1 112 ? -2.615 -1.622 16.024 1.00 93.50 112 PRO A CA 1
ATOM 886 C C . PRO A 1 112 ? -1.248 -2.283 16.241 1.00 93.50 112 PRO A C 1
ATOM 888 O O . PRO A 1 112 ? -0.939 -2.649 17.372 1.00 93.50 112 PRO A O 1
ATOM 891 N N . LEU A 1 113 ? -0.465 -2.434 15.172 1.00 94.69 113 LEU A N 1
ATOM 892 C CA . LEU A 1 113 ? 0.947 -2.814 15.278 1.00 94.69 113 LEU A CA 1
ATOM 893 C C . LEU A 1 113 ? 1.693 -1.799 16.154 1.00 94.69 113 LEU A C 1
ATOM 895 O O . LEU A 1 113 ? 1.406 -0.602 16.060 1.00 94.69 113 LEU A O 1
ATOM 899 N N . GLY A 1 114 ? 2.587 -2.283 17.014 1.00 94.31 114 GLY A N 1
ATOM 900 C CA . GLY A 1 114 ? 3.528 -1.446 17.744 1.00 94.31 114 GLY A CA 1
ATOM 901 C C . GLY A 1 114 ? 4.795 -1.202 16.928 1.00 94.31 114 GLY A C 1
ATOM 902 O O . GLY A 1 114 ? 4.986 -1.784 15.858 1.00 94.31 114 GLY A O 1
ATOM 903 N N . ASP A 1 115 ? 5.669 -0.349 17.455 1.00 95.50 115 ASP A N 1
ATOM 904 C CA . ASP A 1 115 ? 6.880 0.115 16.766 1.00 95.50 115 ASP A CA 1
ATOM 905 C C . ASP A 1 115 ? 7.760 -1.058 16.310 1.00 95.50 115 ASP A C 1
ATOM 907 O O . ASP A 1 115 ? 8.166 -1.126 15.154 1.00 95.50 115 ASP A O 1
ATOM 911 N N . ARG A 1 116 ? 7.937 -2.064 17.175 1.00 94.38 116 ARG A N 1
ATOM 912 C CA . ARG A 1 116 ? 8.719 -3.268 16.866 1.00 94.38 116 ARG A CA 1
ATOM 913 C C . ARG A 1 116 ? 8.159 -4.066 15.686 1.00 94.38 116 ARG A C 1
ATOM 915 O O . ARG A 1 116 ? 8.919 -4.649 14.921 1.00 94.38 116 ARG A O 1
ATOM 922 N N . GLU A 1 117 ? 6.836 -4.158 15.547 1.00 95.31 117 GLU A N 1
ATOM 923 C CA . GLU A 1 117 ? 6.248 -4.838 14.389 1.00 95.31 117 GLU A CA 1
ATOM 924 C C . GLU A 1 117 ? 6.324 -3.983 13.121 1.00 95.31 117 GLU A C 1
ATOM 926 O O . GLU A 1 117 ? 6.346 -4.537 12.022 1.00 95.31 117 GLU A O 1
ATOM 931 N N . LEU A 1 118 ? 6.343 -2.655 13.261 1.00 96.19 118 LEU A N 1
ATOM 932 C CA . LEU A 1 118 ? 6.467 -1.723 12.143 1.00 96.19 118 LEU A CA 1
ATOM 933 C C . LEU A 1 118 ? 7.888 -1.671 11.575 1.00 96.19 118 LEU A C 1
ATOM 935 O O . LEU A 1 118 ? 8.020 -1.520 10.366 1.00 96.19 118 LEU A O 1
ATOM 939 N N . GLU A 1 119 ? 8.921 -1.891 12.394 1.00 95.81 119 GLU A N 1
ATOM 940 C CA . GLU A 1 119 ? 10.337 -1.962 11.974 1.00 95.81 119 GLU A CA 1
ATOM 941 C C . GLU A 1 119 ? 10.614 -3.011 10.880 1.00 95.81 119 GLU A C 1
ATOM 943 O O . GLU A 1 119 ? 11.619 -2.931 10.180 1.00 95.81 119 GLU A O 1
ATOM 948 N N . VAL A 1 120 ? 9.716 -3.984 10.698 1.00 95.50 120 VAL A N 1
ATOM 949 C CA . VAL A 1 120 ? 9.791 -4.996 9.630 1.00 95.50 120 VAL A CA 1
ATOM 950 C C . VAL A 1 120 ? 9.534 -4.397 8.239 1.00 95.50 120 VAL A C 1
ATOM 952 O O . VAL A 1 120 ? 9.889 -4.997 7.225 1.00 95.50 120 VAL A O 1
ATOM 955 N N . PHE A 1 121 ? 8.891 -3.233 8.171 1.00 95.56 121 PHE A N 1
ATOM 956 C CA . PHE A 1 121 ? 8.468 -2.601 6.929 1.00 95.56 121 PHE A CA 1
ATOM 957 C C . PHE A 1 121 ? 9.261 -1.327 6.673 1.00 95.56 121 PHE A C 1
ATOM 959 O O . PHE A 1 121 ? 9.587 -0.579 7.594 1.00 95.56 121 PHE A O 1
ATOM 966 N N . SER A 1 122 ? 9.528 -1.039 5.400 1.00 93.94 122 SER A N 1
ATOM 967 C CA . SER A 1 122 ? 10.114 0.251 5.047 1.00 93.94 122 SER A CA 1
ATOM 968 C C . SER A 1 122 ? 9.107 1.381 5.281 1.00 93.94 122 SER A C 1
ATOM 970 O O . SER A 1 122 ? 7.893 1.187 5.167 1.00 93.94 122 SER A O 1
ATOM 972 N N . GLU A 1 123 ? 9.597 2.592 5.544 1.00 93.56 123 GLU A N 1
ATOM 973 C CA . GLU A 1 123 ? 8.738 3.777 5.666 1.00 93.56 123 GLU A CA 1
ATOM 974 C C . GLU A 1 123 ? 7.876 3.980 4.406 1.00 93.56 123 GLU A C 1
ATOM 976 O O . GLU A 1 123 ? 6.691 4.303 4.493 1.00 93.56 123 GLU A O 1
ATOM 981 N N 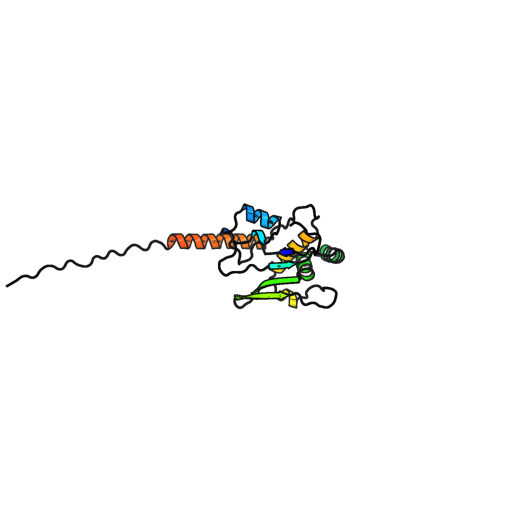. ASP A 1 124 ? 8.435 3.685 3.230 1.00 92.44 124 ASP A N 1
ATOM 982 C CA . ASP A 1 124 ? 7.723 3.711 1.953 1.00 92.44 124 ASP A CA 1
ATOM 983 C C . ASP A 1 124 ? 6.545 2.725 1.900 1.00 92.44 124 ASP A C 1
ATOM 985 O O . ASP A 1 124 ? 5.477 3.063 1.379 1.00 92.44 124 ASP A O 1
ATOM 989 N N . ASP A 1 125 ? 6.712 1.511 2.441 1.00 95.12 125 ASP A N 1
ATOM 990 C CA . ASP A 1 125 ? 5.618 0.539 2.552 1.00 95.12 125 ASP A CA 1
ATOM 991 C C . ASP A 1 125 ? 4.507 1.091 3.440 1.00 95.12 125 ASP A C 1
ATOM 993 O O . ASP A 1 125 ? 3.338 1.112 3.043 1.00 95.12 125 ASP A O 1
ATOM 997 N N . ILE A 1 126 ? 4.886 1.581 4.620 1.00 96.38 126 ILE A N 1
ATOM 998 C CA . ILE A 1 126 ? 3.969 2.105 5.631 1.00 96.38 126 ILE A CA 1
ATOM 999 C C . ILE A 1 126 ? 3.149 3.262 5.053 1.00 96.38 126 ILE A C 1
ATOM 1001 O O . ILE A 1 126 ? 1.913 3.240 5.102 1.00 96.38 126 ILE A O 1
ATOM 1005 N N . GLN A 1 127 ? 3.817 4.249 4.457 1.00 94.88 127 GLN A N 1
ATOM 1006 C CA . GLN A 1 127 ? 3.170 5.448 3.936 1.00 94.88 127 GLN A CA 1
ATOM 1007 C C . GLN A 1 127 ? 2.289 5.137 2.724 1.00 94.88 127 GLN A C 1
ATOM 1009 O O . GLN A 1 127 ? 1.112 5.508 2.701 1.00 94.88 127 GLN A O 1
ATOM 1014 N N . HIS A 1 128 ? 2.804 4.413 1.727 1.00 94.31 128 HIS A N 1
ATOM 1015 C CA . HIS A 1 128 ? 2.050 4.155 0.502 1.00 94.31 128 HIS A CA 1
ATOM 1016 C C . HIS A 1 128 ? 0.875 3.202 0.736 1.00 94.31 128 HIS A C 1
ATOM 1018 O O . HIS A 1 128 ? -0.257 3.489 0.334 1.00 94.31 128 HIS A O 1
ATOM 1024 N N . VAL A 1 129 ? 1.102 2.071 1.406 1.00 96.38 129 VAL A N 1
ATOM 1025 C CA . VAL A 1 129 ? 0.030 1.103 1.672 1.00 96.38 129 VAL A CA 1
ATOM 1026 C C . VAL A 1 129 ? -0.988 1.710 2.639 1.00 96.38 129 VAL A C 1
ATOM 1028 O O . VAL A 1 129 ? -2.196 1.567 2.424 1.00 96.38 129 VAL A O 1
ATOM 1031 N N . GLY A 1 130 ? -0.532 2.468 3.641 1.00 96.50 130 GLY A N 1
ATOM 1032 C CA . GLY A 1 130 ? -1.386 3.247 4.537 1.00 96.50 130 GLY A CA 1
ATOM 1033 C C . GLY A 1 130 ? -2.300 4.220 3.792 1.00 96.50 130 GLY A C 1
ATOM 1034 O O . GLY A 1 130 ? -3.510 4.256 4.034 1.00 96.50 130 GLY A O 1
ATOM 1035 N N . GLN A 1 131 ? -1.763 4.953 2.818 1.00 95.31 131 GLN A N 1
ATOM 1036 C CA . GLN A 1 131 ? -2.532 5.855 1.964 1.00 95.31 131 GLN A CA 1
ATOM 1037 C C . GLN A 1 131 ? -3.601 5.118 1.140 1.00 95.31 131 GLN A C 1
ATOM 1039 O O . GLN A 1 131 ? -4.753 5.562 1.082 1.00 95.31 131 GLN A O 1
ATOM 1044 N N . VAL A 1 132 ? -3.262 3.967 0.546 1.00 95.00 132 VAL A N 1
ATOM 1045 C CA . VAL A 1 132 ? -4.226 3.129 -0.191 1.00 95.00 132 VAL A CA 1
ATOM 1046 C C . VAL A 1 132 ? -5.336 2.639 0.742 1.00 95.00 132 VAL A C 1
ATOM 1048 O O . VAL A 1 132 ? -6.510 2.686 0.373 1.00 95.00 132 VAL A O 1
ATOM 1051 N N . ILE A 1 133 ? -5.002 2.232 1.972 1.00 96.00 133 ILE A N 1
ATOM 1052 C CA . ILE A 1 133 ? -5.985 1.820 2.984 1.00 96.00 133 ILE A CA 1
ATOM 1053 C C . ILE A 1 133 ? -6.927 2.968 3.339 1.00 96.00 133 ILE A C 1
ATOM 1055 O O . ILE A 1 133 ? -8.142 2.758 3.407 1.00 96.00 133 ILE A O 1
ATOM 1059 N N . VAL A 1 134 ? -6.404 4.178 3.552 1.00 95.44 134 VAL A N 1
ATOM 1060 C CA . VAL A 1 134 ? -7.219 5.369 3.823 1.00 95.44 134 VAL A CA 1
ATOM 1061 C C . VAL A 1 134 ? -8.159 5.629 2.651 1.00 95.44 134 VAL A C 1
ATOM 1063 O O . VAL A 1 134 ? -9.376 5.664 2.844 1.00 95.44 134 VAL A O 1
ATOM 1066 N N . ALA A 1 135 ? -7.634 5.728 1.432 1.00 93.62 135 ALA A N 1
ATOM 1067 C CA . ALA A 1 135 ? -8.446 5.968 0.247 1.00 93.62 135 ALA A CA 1
ATOM 1068 C C . ALA A 1 135 ? -9.537 4.895 0.087 1.00 93.62 135 ALA A C 1
ATOM 1070 O O . ALA A 1 135 ? -10.713 5.227 -0.053 1.00 93.62 135 ALA A O 1
ATOM 1071 N N . ALA A 1 136 ? -9.188 3.612 0.220 1.00 92.19 136 ALA A N 1
ATOM 1072 C CA . ALA A 1 136 ? -10.142 2.510 0.133 1.00 92.19 136 ALA A CA 1
ATOM 1073 C C . ALA A 1 136 ? -11.177 2.552 1.266 1.00 92.19 136 ALA A C 1
ATOM 1075 O O . ALA A 1 136 ? -12.325 2.153 1.088 1.00 92.19 136 ALA A O 1
ATOM 1076 N N . SER A 1 137 ? -10.819 3.050 2.444 1.00 93.81 137 SER A N 1
ATOM 1077 C CA . SER A 1 137 ? -11.739 3.117 3.579 1.00 93.81 137 SER A CA 1
ATOM 1078 C C . SER A 1 137 ? -12.718 4.282 3.484 1.00 93.81 137 SER A C 1
ATOM 1080 O O . SER A 1 137 ? -13.859 4.144 3.920 1.00 93.81 137 SER A O 1
ATOM 1082 N N . PHE A 1 138 ? -12.308 5.423 2.933 1.00 92.19 138 PHE A N 1
ATOM 1083 C CA . PHE A 1 138 ? -13.154 6.619 2.848 1.00 92.19 138 PHE A CA 1
ATOM 1084 C C . PHE A 1 138 ? -13.840 6.800 1.490 1.00 92.19 138 PHE A C 1
ATOM 1086 O O . PHE A 1 138 ? -14.791 7.576 1.407 1.00 92.19 138 PHE A O 1
ATOM 1093 N N . CYS A 1 139 ? -13.413 6.082 0.449 1.00 89.50 139 CYS A N 1
ATOM 1094 C CA . CYS A 1 139 ? -14.070 6.113 -0.851 1.00 89.50 139 CYS A CA 1
ATOM 1095 C C . CYS A 1 139 ? -15.456 5.450 -0.788 1.00 89.50 139 CYS A C 1
ATOM 1097 O O . CYS A 1 139 ? -15.635 4.382 -0.188 1.00 89.50 139 CYS A O 1
ATOM 1099 N N . ALA A 1 140 ? -16.442 6.106 -1.400 1.00 84.88 140 ALA A N 1
ATOM 1100 C CA . ALA A 1 140 ? -17.780 5.555 -1.548 1.00 84.88 140 ALA A CA 1
ATOM 1101 C C . ALA A 1 140 ? -17.749 4.349 -2.515 1.00 84.88 140 ALA A C 1
ATOM 1103 O O . ALA A 1 140 ? -16.943 4.350 -3.445 1.00 84.88 140 ALA A O 1
ATOM 1104 N N . PRO A 1 141 ? -18.583 3.311 -2.317 1.00 78.12 141 PRO A N 1
ATOM 1105 C CA . PRO A 1 141 ? -18.524 2.084 -3.122 1.00 78.12 141 PRO A CA 1
ATOM 1106 C C . PRO A 1 141 ? -18.716 2.281 -4.634 1.00 78.12 141 PRO A C 1
ATOM 1108 O O . PRO A 1 141 ? -18.281 1.440 -5.414 1.00 78.12 141 PRO A O 1
ATOM 1111 N N . ASP A 1 142 ? -19.380 3.363 -5.029 1.00 82.12 142 ASP A N 1
ATOM 1112 C CA . ASP A 1 142 ? -19.725 3.752 -6.398 1.00 82.12 142 ASP A CA 1
ATOM 1113 C C . ASP A 1 142 ? -18.683 4.667 -7.059 1.00 82.12 142 ASP A C 1
ATOM 1115 O O . ASP A 1 142 ? -18.803 4.985 -8.242 1.00 82.12 142 ASP A O 1
ATOM 1119 N N . ARG A 1 143 ? -17.658 5.102 -6.318 1.00 83.62 143 ARG A N 1
ATOM 1120 C CA . ARG A 1 143 ? -16.632 6.012 -6.829 1.00 83.62 143 ARG A CA 1
ATOM 1121 C C . ARG A 1 143 ? -15.343 5.272 -7.176 1.00 83.62 143 ARG A C 1
ATOM 1123 O O . ARG A 1 143 ? -14.960 4.334 -6.473 1.00 83.62 143 ARG A O 1
ATOM 1130 N N . PRO A 1 144 ? -14.634 5.707 -8.234 1.00 81.38 144 PRO A N 1
ATOM 1131 C CA . PRO A 1 144 ? -13.297 5.208 -8.498 1.00 81.38 144 PRO A CA 1
ATOM 1132 C C . PRO A 1 144 ? -12.378 5.558 -7.325 1.00 81.38 144 PRO A C 1
ATOM 1134 O O . PRO A 1 144 ? -12.470 6.633 -6.721 1.00 81.38 144 PRO A O 1
ATOM 1137 N N . LEU A 1 145 ? -11.490 4.627 -6.993 1.00 86.31 145 LEU A N 1
ATOM 1138 C CA . LEU A 1 145 ? -10.493 4.837 -5.962 1.00 86.31 145 LEU A CA 1
ATOM 1139 C C . LEU A 1 145 ? -9.438 5.810 -6.500 1.00 86.31 145 LEU A C 1
ATOM 1141 O O . LEU A 1 145 ? -8.775 5.533 -7.490 1.00 86.31 145 LEU A O 1
ATOM 1145 N N . TYR A 1 146 ? -9.269 6.954 -5.844 1.00 83.88 146 TYR A N 1
ATOM 1146 C CA . TYR A 1 146 ? -8.189 7.880 -6.168 1.00 83.88 146 TYR A CA 1
ATOM 1147 C C . TYR A 1 146 ? -7.154 7.861 -5.048 1.00 83.88 146 TYR A C 1
ATOM 1149 O O . TYR A 1 146 ? -7.459 8.223 -3.911 1.00 83.88 146 TYR A O 1
ATOM 1157 N N . VAL A 1 147 ? -5.936 7.426 -5.375 1.00 86.25 147 VAL A N 1
ATOM 1158 C CA . VAL A 1 147 ? -4.784 7.440 -4.466 1.00 86.25 147 VAL A CA 1
ATOM 1159 C C . VAL A 1 147 ? -3.706 8.311 -5.107 1.00 86.25 147 VAL A C 1
ATOM 1161 O O . VAL A 1 147 ? -3.083 7.858 -6.071 1.00 86.25 147 VAL A O 1
ATOM 1164 N N . PRO A 1 148 ? -3.500 9.555 -4.638 1.00 81.69 148 PRO A N 1
ATOM 1165 C CA . PRO A 1 148 ? -2.478 10.414 -5.215 1.00 81.69 148 PRO A CA 1
ATOM 1166 C C . PRO A 1 148 ? -1.095 9.796 -4.999 1.00 81.69 148 PRO A C 1
ATOM 1168 O O . PRO A 1 148 ? -0.814 9.256 -3.936 1.00 81.69 148 PRO A O 1
ATOM 1171 N N . LEU A 1 149 ? -0.218 9.872 -5.997 1.00 80.56 149 LEU A N 1
ATOM 1172 C CA . LEU A 1 149 ? 1.153 9.380 -5.850 1.00 80.56 149 LEU A CA 1
ATOM 1173 C C . LEU A 1 149 ? 1.932 10.290 -4.894 1.00 80.56 149 LEU A C 1
ATOM 1175 O O . LEU A 1 149 ? 1.948 11.511 -5.079 1.00 80.56 149 LEU A O 1
ATOM 1179 N N . LEU A 1 150 ? 2.599 9.702 -3.898 1.00 78.88 150 LEU A N 1
ATOM 1180 C CA . LEU A 1 150 ? 3.478 10.446 -2.996 1.00 78.88 150 LEU A CA 1
ATOM 1181 C C . LEU A 1 150 ? 4.653 11.055 -3.778 1.00 78.88 150 LEU A C 1
ATOM 1183 O O . LEU A 1 150 ? 4.983 10.633 -4.891 1.00 78.88 150 LEU A O 1
ATOM 1187 N N . ALA A 1 151 ? 5.284 12.087 -3.215 1.00 80.12 151 ALA A N 1
ATOM 1188 C CA . ALA A 1 151 ? 6.494 12.664 -3.803 1.00 80.12 151 ALA A CA 1
ATOM 1189 C C . ALA A 1 151 ? 7.602 11.605 -3.946 1.00 80.12 151 ALA A C 1
ATOM 1191 O O . ALA A 1 151 ? 8.150 11.457 -5.033 1.00 80.12 151 ALA A O 1
ATOM 1192 N N . THR A 1 152 ? 7.799 10.776 -2.918 1.00 76.00 152 THR A N 1
ATOM 1193 C CA . THR A 1 152 ? 8.770 9.671 -2.926 1.00 76.00 152 THR A CA 1
ATOM 1194 C C . THR A 1 152 ? 8.509 8.672 -4.055 1.00 76.00 152 THR A C 1
ATOM 1196 O O . THR A 1 152 ? 9.437 8.279 -4.757 1.00 76.00 152 THR A O 1
ATOM 1199 N N . CYS A 1 153 ? 7.239 8.346 -4.334 1.00 74.69 153 CYS A N 1
ATOM 1200 C CA . CYS A 1 153 ? 6.864 7.525 -5.489 1.00 74.69 153 CYS A CA 1
ATOM 1201 C C . CYS A 1 153 ? 7.342 8.140 -6.810 1.00 74.69 153 CYS A C 1
ATOM 1203 O O . CYS A 1 153 ? 7.804 7.432 -7.702 1.00 74.69 153 CYS A O 1
ATOM 1205 N N . ARG A 1 154 ? 7.164 9.458 -6.971 1.00 78.12 154 ARG A N 1
ATOM 1206 C CA . ARG A 1 154 ? 7.530 10.173 -8.202 1.00 78.12 154 ARG A CA 1
ATOM 1207 C C . ARG A 1 154 ? 9.041 10.179 -8.399 1.00 78.12 154 ARG A C 1
ATOM 1209 O O . ARG A 1 154 ? 9.499 9.939 -9.518 1.00 78.12 154 ARG A O 1
ATOM 1216 N N . ASP A 1 155 ? 9.792 10.370 -7.324 1.00 79.50 155 ASP A N 1
ATOM 1217 C CA . ASP A 1 155 ? 11.252 10.337 -7.352 1.00 79.50 155 ASP A CA 1
ATOM 1218 C C . ASP A 1 155 ? 11.761 8.926 -7.679 1.00 79.50 155 ASP A C 1
ATOM 1220 O O . ASP A 1 155 ? 12.594 8.764 -8.574 1.00 79.50 155 ASP A O 1
ATOM 1224 N N . ALA A 1 156 ? 11.183 7.891 -7.059 1.00 77.25 156 ALA A N 1
ATOM 1225 C CA . ALA A 1 156 ? 11.506 6.492 -7.338 1.00 77.25 156 ALA A CA 1
ATOM 1226 C C . ALA A 1 156 ? 11.216 6.103 -8.797 1.00 77.25 156 ALA A C 1
ATOM 1228 O O . ALA A 1 156 ? 12.062 5.501 -9.458 1.00 77.25 156 ALA A O 1
ATOM 1229 N N . MET A 1 157 ? 10.060 6.498 -9.342 1.00 76.75 157 MET A N 1
ATOM 1230 C CA . MET A 1 157 ? 9.736 6.268 -10.756 1.00 76.75 157 MET A CA 1
ATOM 1231 C C . MET A 1 157 ? 10.711 6.991 -11.691 1.00 76.75 157 MET A C 1
ATOM 1233 O O . MET A 1 157 ? 11.136 6.427 -12.699 1.00 76.75 157 MET A O 1
ATOM 1237 N N . THR A 1 158 ? 11.101 8.222 -11.352 1.00 80.81 158 THR A N 1
ATOM 1238 C CA . THR A 1 158 ? 12.081 8.990 -12.131 1.00 80.81 158 THR A CA 1
ATOM 1239 C C . THR A 1 158 ? 13.445 8.297 -12.120 1.00 80.81 158 THR A C 1
ATOM 1241 O O . THR A 1 158 ? 14.063 8.118 -13.171 1.00 80.81 158 THR A O 1
ATOM 1244 N N . ALA A 1 159 ? 13.897 7.832 -10.953 1.00 79.50 159 ALA A N 1
ATOM 1245 C CA . ALA A 1 159 ? 15.141 7.085 -10.812 1.00 79.50 159 ALA A CA 1
ATOM 1246 C C . ALA A 1 159 ? 15.109 5.753 -11.584 1.00 79.50 159 ALA A C 1
ATOM 1248 O O . ALA A 1 159 ? 16.064 5.430 -12.295 1.00 79.50 159 ALA A O 1
ATOM 1249 N N . ALA A 1 160 ? 14.000 5.011 -11.510 1.00 74.44 160 ALA A N 1
ATOM 1250 C CA . ALA A 1 160 ? 13.807 3.763 -12.245 1.00 74.44 160 ALA A CA 1
ATOM 1251 C C . ALA A 1 160 ? 13.839 3.981 -13.767 1.00 74.44 160 ALA A C 1
ATOM 1253 O O . ALA A 1 160 ? 14.516 3.238 -14.485 1.00 74.44 160 ALA A O 1
ATOM 1254 N N . ALA A 1 161 ? 13.189 5.040 -14.259 1.00 75.88 161 ALA A N 1
ATOM 1255 C CA . ALA A 1 161 ? 13.220 5.418 -15.670 1.00 75.88 161 ALA A CA 1
ATOM 1256 C C . ALA A 1 161 ? 14.649 5.742 -16.140 1.00 75.88 161 ALA A C 1
ATOM 1258 O O . ALA A 1 161 ? 15.099 5.222 -17.165 1.00 75.88 161 ALA A O 1
ATOM 1259 N N . LEU A 1 162 ? 15.406 6.524 -15.361 1.00 81.19 162 LEU A N 1
ATOM 1260 C CA . LEU A 1 162 ? 16.813 6.825 -15.654 1.00 81.19 162 LEU A CA 1
ATOM 1261 C C . LEU A 1 162 ? 17.686 5.559 -15.652 1.00 81.19 162 LEU A C 1
ATOM 1263 O O . LEU A 1 162 ? 18.546 5.392 -16.520 1.00 81.19 162 LEU A O 1
ATOM 1267 N N . ALA A 1 163 ? 17.466 4.640 -14.709 1.00 77.56 163 ALA A N 1
ATOM 1268 C CA . ALA A 1 163 ? 18.185 3.370 -14.650 1.00 77.56 163 ALA A CA 1
ATOM 1269 C C . ALA A 1 163 ? 17.867 2.463 -15.853 1.00 77.56 163 ALA A C 1
ATOM 1271 O O . ALA A 1 163 ? 18.775 1.832 -16.401 1.00 77.56 163 ALA A O 1
ATOM 1272 N N . SER A 1 164 ? 16.607 2.408 -16.304 1.00 73.69 164 SER A N 1
ATOM 1273 C CA . SER A 1 164 ? 16.234 1.690 -17.533 1.00 73.69 164 SER A CA 1
ATOM 1274 C C . SER A 1 164 ? 16.913 2.299 -18.765 1.00 73.69 164 SER A C 1
ATOM 1276 O O . SER A 1 164 ? 17.559 1.582 -19.534 1.00 73.69 164 SER A O 1
ATOM 1278 N N . GLN A 1 165 ? 16.886 3.629 -18.912 1.00 77.81 165 GLN A N 1
ATOM 1279 C CA . GLN A 1 165 ? 17.561 4.321 -20.018 1.00 77.81 165 GLN A CA 1
ATOM 1280 C C . GLN A 1 165 ? 19.062 4.005 -20.072 1.00 77.81 165 GLN A C 1
ATOM 1282 O O . GLN A 1 165 ? 19.584 3.681 -21.140 1.00 77.81 165 GLN A O 1
ATOM 1287 N N . ARG A 1 166 ? 19.750 4.019 -18.922 1.00 82.00 166 ARG A N 1
ATOM 1288 C CA . ARG A 1 166 ? 21.172 3.642 -18.831 1.00 82.00 166 ARG A CA 1
ATOM 1289 C C . ARG A 1 166 ? 21.413 2.194 -19.262 1.00 82.00 166 ARG A C 1
ATOM 1291 O O . ARG A 1 166 ? 22.347 1.936 -20.019 1.00 82.00 166 ARG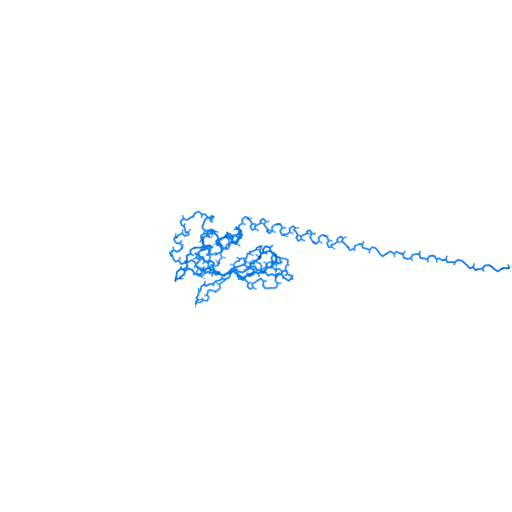 A O 1
ATOM 1298 N N . ARG A 1 167 ? 20.557 1.258 -18.834 1.00 79.31 167 ARG A N 1
ATOM 1299 C CA . ARG A 1 167 ? 20.635 -0.157 -19.242 1.00 79.31 167 ARG A CA 1
ATOM 1300 C C . ARG A 1 167 ? 20.454 -0.328 -20.752 1.00 79.31 167 ARG A C 1
ATOM 1302 O O . ARG A 1 167 ? 21.184 -1.106 -21.362 1.00 79.31 167 ARG A O 1
ATOM 1309 N N . ARG A 1 168 ? 19.531 0.414 -21.373 1.00 74.75 168 ARG A N 1
ATOM 1310 C CA . ARG A 1 168 ? 19.341 0.403 -22.836 1.00 74.75 168 ARG A CA 1
ATOM 1311 C C . ARG A 1 168 ? 20.561 0.955 -23.569 1.00 74.75 168 ARG A C 1
ATOM 1313 O O . ARG A 1 168 ? 21.047 0.300 -24.487 1.00 74.75 168 ARG A O 1
ATOM 1320 N N . ALA A 1 169 ? 21.091 2.093 -23.120 1.00 79.50 169 ALA A N 1
ATOM 1321 C CA . ALA A 1 169 ? 22.269 2.716 -23.719 1.00 79.50 169 ALA A CA 1
ATOM 1322 C C . ALA A 1 169 ? 23.491 1.780 -23.699 1.00 79.50 169 ALA A C 1
ATOM 1324 O O . ALA A 1 169 ? 24.153 1.624 -24.722 1.00 79.50 169 ALA A O 1
ATOM 1325 N N . ALA A 1 170 ? 23.737 1.093 -22.577 1.00 77.94 170 ALA A N 1
ATOM 1326 C CA . ALA A 1 170 ? 24.831 0.127 -22.447 1.00 77.94 170 ALA A CA 1
ATOM 1327 C C . ALA A 1 170 ? 24.697 -1.081 -23.396 1.00 77.94 170 ALA A C 1
ATOM 1329 O O . ALA A 1 170 ? 25.697 -1.591 -23.898 1.00 77.94 170 ALA A O 1
ATOM 1330 N N . ARG A 1 171 ? 23.467 -1.534 -23.683 1.00 73.56 171 ARG A N 1
ATOM 1331 C CA . ARG A 1 171 ? 23.219 -2.637 -24.630 1.00 73.56 171 ARG A CA 1
ATOM 1332 C C . ARG A 1 171 ? 23.495 -2.234 -26.078 1.00 73.56 171 ARG A C 1
ATOM 1334 O O . ARG A 1 171 ? 23.965 -3.061 -26.850 1.00 73.56 171 ARG A O 1
ATOM 1341 N N . THR A 1 172 ? 23.238 -0.980 -26.445 1.00 71.56 172 THR A N 1
ATOM 1342 C CA . THR A 1 172 ? 23.491 -0.482 -27.807 1.00 71.56 172 THR A CA 1
ATOM 1343 C C . THR A 1 172 ? 24.967 -0.214 -28.106 1.00 71.56 172 THR A C 1
ATOM 1345 O O . THR A 1 172 ? 25.373 -0.337 -29.256 1.00 71.56 172 THR A O 1
ATOM 1348 N N . THR A 1 173 ? 25.793 0.106 -27.106 1.00 63.47 173 THR A N 1
ATOM 1349 C CA . THR A 1 173 ? 27.233 0.371 -27.300 1.00 63.47 173 THR A CA 1
ATOM 1350 C C . THR A 1 173 ? 28.126 -0.871 -27.220 1.00 63.47 173 THR A C 1
ATOM 1352 O O . THR A 1 173 ? 29.261 -0.820 -27.684 1.00 63.47 173 THR A O 1
ATOM 1355 N N . GLY A 1 174 ? 27.640 -1.997 -26.687 1.00 56.16 174 GLY A N 1
ATOM 1356 C CA . GLY A 1 174 ? 28.429 -3.228 -26.519 1.00 56.16 174 GLY A CA 1
ATOM 1357 C C . GLY A 1 174 ? 28.548 -4.140 -27.750 1.00 56.16 174 GLY A C 1
ATOM 1358 O O . GLY A 1 174 ? 29.243 -5.147 -27.676 1.00 56.16 174 GLY A O 1
ATOM 1359 N N . SER A 1 175 ? 27.896 -3.822 -28.875 1.00 51.88 175 SER A N 1
ATOM 1360 C CA . SER A 1 175 ? 27.832 -4.701 -30.060 1.00 51.88 175 SER A CA 1
ATOM 1361 C C . SER A 1 175 ? 28.696 -4.217 -31.236 1.00 51.88 175 SER A C 1
ATOM 1363 O O . SER A 1 175 ? 28.298 -4.336 -32.393 1.00 51.88 175 SER A O 1
ATOM 1365 N N . SER A 1 176 ? 29.877 -3.668 -30.939 1.00 55.56 176 SER A N 1
ATOM 1366 C CA . SER A 1 176 ? 30.923 -3.330 -31.918 1.00 55.56 176 SER A CA 1
ATOM 1367 C C . SER A 1 176 ? 32.171 -4.195 -31.692 1.00 55.56 176 SER A C 1
ATOM 1369 O O . SER A 1 176 ? 33.270 -3.686 -31.484 1.00 55.56 176 SER A O 1
ATOM 1371 N N . SER A 1 177 ? 32.017 -5.517 -31.697 1.00 55.03 177 SER A N 1
ATOM 1372 C CA . SER A 1 177 ? 33.138 -6.442 -31.872 1.00 55.03 177 SER A CA 1
ATOM 1373 C C . SER A 1 177 ? 33.361 -6.654 -33.370 1.00 55.03 177 SER A C 1
ATOM 1375 O O . SER A 1 177 ? 32.667 -7.430 -34.024 1.00 55.03 177 SER A O 1
ATOM 1377 N N . SER A 1 178 ? 34.314 -5.903 -33.922 1.00 57.06 178 SER A N 1
ATOM 1378 C CA . SER A 1 178 ? 34.831 -6.098 -35.277 1.00 57.06 178 SER A CA 1
ATOM 1379 C C . SER A 1 178 ? 35.324 -7.541 -35.462 1.00 57.06 178 SER A C 1
ATOM 1381 O O . SER A 1 178 ? 35.987 -8.060 -34.561 1.00 57.06 178 SER A O 1
ATOM 1383 N N . PRO A 1 179 ? 35.057 -8.198 -36.606 1.00 55.84 179 PRO A N 1
ATOM 1384 C CA . PRO A 1 179 ? 35.701 -9.461 -36.927 1.00 55.84 179 PRO A CA 1
ATOM 1385 C C . PRO A 1 179 ? 37.187 -9.192 -37.173 1.00 55.84 179 PRO A C 1
ATOM 1387 O O . PRO A 1 179 ? 37.558 -8.469 -38.099 1.00 55.84 179 PRO A O 1
ATOM 1390 N N . ASP A 1 180 ? 38.022 -9.750 -36.304 1.00 52.53 180 ASP A N 1
ATOM 1391 C CA . ASP A 1 180 ? 39.472 -9.709 -36.419 1.00 52.53 180 ASP A CA 1
ATOM 1392 C C . ASP A 1 180 ? 39.886 -10.454 -37.697 1.00 52.53 180 ASP A C 1
ATOM 1394 O O . ASP A 1 180 ? 39.587 -11.638 -37.896 1.00 52.53 180 ASP A O 1
ATOM 1398 N N . ALA A 1 181 ? 40.486 -9.715 -38.625 1.00 53.50 181 ALA A N 1
ATOM 1399 C CA . ALA A 1 181 ? 40.875 -10.207 -39.930 1.00 53.50 181 ALA A CA 1
ATOM 1400 C C . ALA A 1 181 ? 42.053 -11.179 -39.777 1.00 53.50 181 ALA A C 1
ATOM 1402 O O . ALA A 1 181 ? 43.192 -10.771 -39.562 1.00 53.50 181 ALA A O 1
ATOM 1403 N N . SER A 1 182 ? 41.784 -12.477 -39.940 1.00 55.53 182 SER A N 1
ATOM 1404 C CA . SER A 1 182 ? 42.817 -13.497 -40.143 1.00 55.53 182 SER A CA 1
ATOM 1405 C C . SER A 1 182 ? 43.589 -13.222 -41.437 1.00 55.53 182 SER A C 1
ATOM 1407 O O . SER A 1 182 ? 43.213 -13.679 -42.514 1.00 55.53 182 SER A O 1
ATOM 1409 N N . ALA A 1 183 ? 44.691 -12.485 -41.326 1.00 57.59 183 ALA A N 1
ATOM 1410 C CA . ALA A 1 183 ? 45.734 -12.403 -42.339 1.00 57.59 183 ALA A CA 1
ATOM 1411 C C . ALA A 1 183 ? 46.910 -13.297 -41.915 1.00 57.59 183 ALA A C 1
ATOM 1413 O O . ALA A 1 183 ? 47.916 -12.824 -41.393 1.00 57.59 183 ALA A O 1
ATOM 1414 N N . ALA A 1 184 ? 46.777 -14.610 -42.125 1.00 56.12 184 ALA A N 1
ATOM 1415 C CA . ALA A 1 184 ? 47.881 -15.554 -41.975 1.00 56.12 184 ALA A CA 1
ATOM 1416 C C . ALA A 1 184 ? 48.572 -15.776 -43.334 1.00 56.12 184 ALA A C 1
ATOM 1418 O O . ALA A 1 184 ? 48.044 -16.436 -44.224 1.00 56.12 184 ALA A O 1
ATOM 1419 N N . ALA A 1 185 ? 49.728 -15.122 -43.462 1.00 56.19 185 ALA A N 1
ATOM 1420 C CA . ALA A 1 185 ? 50.941 -15.471 -44.206 1.00 56.19 185 ALA A CA 1
ATOM 1421 C C . ALA A 1 185 ? 50.848 -16.424 -45.423 1.00 56.19 185 ALA A C 1
ATOM 1423 O O . ALA A 1 185 ? 50.651 -17.629 -45.298 1.00 56.19 185 ALA A O 1
ATOM 1424 N N . ARG A 1 186 ? 51.164 -15.878 -46.607 1.00 54.84 186 ARG A N 1
ATOM 1425 C CA . ARG A 1 186 ? 51.671 -16.632 -47.767 1.00 54.84 186 ARG A CA 1
ATOM 1426 C C . ARG A 1 186 ? 53.111 -17.097 -47.494 1.00 54.84 186 ARG A C 1
ATOM 1428 O O . ARG A 1 186 ? 53.992 -16.253 -47.356 1.00 54.84 186 ARG A O 1
ATOM 1435 N N . GLU A 1 187 ? 53.351 -18.406 -47.494 1.00 64.56 187 GLU A N 1
ATOM 1436 C CA . GLU A 1 187 ? 54.684 -19.003 -47.685 1.00 64.56 187 GLU A CA 1
ATOM 1437 C C . GLU A 1 187 ? 55.118 -18.904 -49.163 1.00 64.56 187 GLU A C 1
ATOM 1439 O O . GLU A 1 187 ? 54.306 -19.196 -50.049 1.00 64.56 187 GLU A O 1
ATOM 1444 N N . PRO A 1 188 ? 56.375 -18.528 -49.471 1.00 62.69 188 PRO A N 1
ATOM 1445 C CA . PRO A 1 188 ? 56.969 -18.739 -50.785 1.00 62.69 188 PRO A CA 1
ATOM 1446 C C . PRO A 1 188 ? 57.713 -20.087 -50.886 1.00 62.69 188 PRO A C 1
ATOM 1448 O O . PRO A 1 188 ? 58.221 -20.629 -49.909 1.00 62.69 188 PRO A O 1
ATOM 1451 N N . ALA A 1 189 ? 57.734 -20.596 -52.118 1.00 58.34 189 ALA A N 1
ATOM 1452 C CA . ALA A 1 189 ? 58.133 -21.924 -52.587 1.00 58.34 189 ALA A CA 1
ATOM 1453 C C . ALA A 1 189 ? 59.626 -22.306 -52.400 1.00 58.34 189 ALA A C 1
ATOM 1455 O O . ALA A 1 189 ? 60.468 -21.425 -52.231 1.00 58.34 189 ALA A O 1
ATOM 1456 N N . PRO A 1 190 ? 59.974 -23.610 -52.511 1.00 66.19 190 PRO A N 1
ATOM 1457 C CA . PRO A 1 190 ? 61.351 -24.091 -52.403 1.00 66.19 190 PRO A CA 1
ATOM 1458 C C . PRO A 1 190 ? 62.134 -23.928 -53.717 1.00 66.19 190 PRO A C 1
ATOM 1460 O O . PRO A 1 190 ? 61.682 -24.362 -54.779 1.00 66.19 190 PRO A O 1
ATOM 1463 N N . GLU A 1 191 ? 63.345 -23.371 -53.638 1.00 63.97 191 GLU A N 1
ATOM 1464 C CA . GLU A 1 191 ? 64.329 -23.407 -54.726 1.00 63.97 191 GLU A CA 1
ATOM 1465 C C . GLU A 1 191 ? 65.222 -24.645 -54.605 1.00 63.97 191 GLU A C 1
ATOM 1467 O O . GLU A 1 191 ? 65.785 -24.953 -53.556 1.00 63.97 191 GLU A O 1
ATOM 1472 N N . SER A 1 192 ? 65.316 -25.370 -55.716 1.00 66.25 192 SER A N 1
ATOM 1473 C CA . SER A 1 192 ? 66.154 -26.548 -55.909 1.00 66.25 192 SER A CA 1
ATOM 1474 C C . SER A 1 192 ? 67.523 -26.135 -56.453 1.00 66.25 192 SER A C 1
ATOM 1476 O O . SER A 1 192 ? 67.558 -25.436 -57.467 1.00 66.25 192 SER A O 1
ATOM 1478 N N . ARG A 1 193 ? 68.618 -26.633 -55.862 1.00 58.72 193 ARG A N 1
ATOM 1479 C CA . ARG A 1 193 ? 69.806 -27.177 -56.553 1.00 58.72 193 ARG A CA 1
ATOM 1480 C C . ARG A 1 193 ? 70.838 -27.710 -55.570 1.00 58.72 193 ARG A C 1
ATOM 1482 O O . ARG A 1 193 ? 71.109 -27.015 -54.572 1.00 58.72 193 ARG A O 1
#

pLDDT: mean 84.48, std 13.75, range [45.38, 97.94]

Radius of gyration: 25.7 Å; chains: 1; bounding box: 90×42×77 Å

Organism: NCBI:txid927083

Secondary structure (DSSP, 8-state):
----TTT--EEE--TT-TTB-GGGS-HHHHHHHHHH--GGGGTT-B-TT----EEEE-PPPHHHHHHHHTS-HHHHHHHHHHHHEEEEEEEEPTTS-EEEEE----TTSPPPP-HHHHTTS-HHHHHHHHHHHHHHHHS-TTSPP--PPPHHHHHHHHHHHHHHHHHHHHHHHS-----------PPPPPPP-

Foldseek 3Di:
DQDDPPQQKDKAFDLLFVQFQPVQQDPVLSVVCQFAVDCVSRPPRGDPPADTKIWIWHADDPVLLVVLVVDDLLVSLLSQLQQITAKIWQQADPVRGGDIDGQPDPPDHRDGDDPVVCVSDDSSCSNQVSQQNNQSRPDDSPDTRHRDQDPVNVVSVVVVVVVVVVVVVVVVPPPPPDDDDPPDDDDDD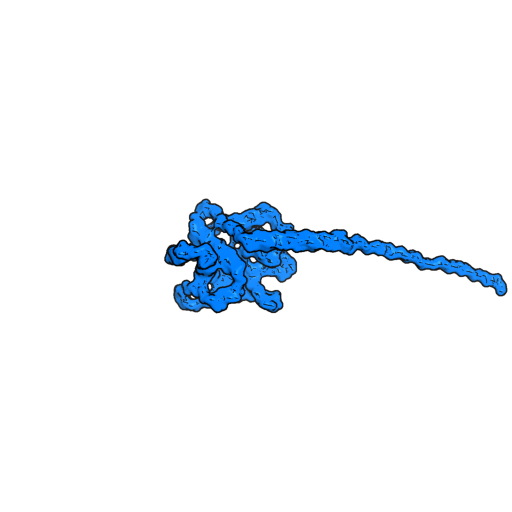DDDD